Protein AF-A0A7W2TTG4-F1 (afdb_monomer_lite)

Organism: NCBI:txid2758564

Radius of gyration: 19.62 Å; chains: 1; bounding box: 45×32×61 Å

Foldseek 3Di:
DDDWDKDKDKDKDKADDDVFDIWIKMKMKIKTWDDDDQKIKIKMKMWMAIGGDLPPPVSGQQWDWDDDPPDTAIAGRTWIKIKMKIWGWAQCPVDLQFGIKIWMKMKIKTGGPDPQADIKIKIKTWMWTDGDQKTKIKIKIKIQAPPPADFVQADPVDSLRTRHNGRSNRSDIGIDIDMDIGGDD

Sequence (185 aa):
MEKNGVYSSYTHGQLDGTGVDDGEHWAASGHLVFNVDRFTLKAQLSRYEYRIDNATPWGNDELIPMGAYDFAWPIATKAWLPAITVSYLINTDTLPWLDSVLPYLEWSSSEKDSGSFNDSQLFIAGAAWASGGWYIYSDLAYSDGNTFIGNRGDDYSRLDGIGDLGANGNNRWRYRFNLNLGYYF

Secondary structure (DSSP, 8-state):
-PPPEEEEEEEEEEE--SSS--EEEEEEEEEEEEEETTEEEEEEEEEEEEE--S-STTSSSSEEEEE-SSSEEEEESEEEEEEEEEEE-EE-TT-TT-SEEEEEEEEEEEEES-TTSPPEEEEEEEEEEEETTEEEEEEEEEESS-TTT--TT--TTSTTSS-SSSS------EEEEEEEEEE--

pLDDT: mean 94.37, std 6.03, range [53.72, 98.75]

Structure (mmCIF, N/CA/C/O backbone):
data_AF-A0A7W2TTG4-F1
#
_entry.id   AF-A0A7W2TTG4-F1
#
loop_
_atom_site.group_PDB
_atom_site.id
_atom_site.type_symbol
_atom_site.label_atom_id
_atom_site.label_alt_id
_atom_site.label_comp_id
_atom_site.label_asym_id
_atom_site.label_entity_id
_atom_site.label_seq_id
_atom_site.pdbx_PDB_ins_code
_atom_site.Cartn_x
_atom_site.Cartn_y
_atom_site.Cartn_z
_atom_site.occupancy
_atom_site.B_iso_or_equiv
_atom_site.auth_seq_id
_atom_site.auth_comp_id
_atom_site.auth_asym_id
_atom_site.auth_atom_id
_atom_site.pdbx_PDB_model_num
ATOM 1 N N . MET A 1 1 ? -18.635 -7.946 11.758 1.00 53.72 1 MET A N 1
ATOM 2 C CA . MET A 1 1 ? -17.384 -8.704 11.959 1.00 53.72 1 MET A CA 1
ATOM 3 C C . MET A 1 1 ? -17.102 -9.474 10.684 1.00 53.72 1 MET A C 1
ATOM 5 O O . MET A 1 1 ? -17.982 -10.206 10.240 1.00 53.72 1 MET A O 1
ATOM 9 N N . GLU A 1 2 ? -15.951 -9.237 10.053 1.00 67.19 2 GLU A N 1
ATOM 10 C CA . GLU A 1 2 ? -15.495 -10.047 8.915 1.00 67.19 2 GLU A CA 1
ATOM 11 C C . GLU A 1 2 ? -15.384 -11.514 9.346 1.00 67.19 2 GLU A C 1
ATOM 13 O O . GLU A 1 2 ? -15.014 -11.805 10.483 1.00 67.19 2 GLU A O 1
ATOM 18 N N . LYS A 1 3 ? -15.750 -12.450 8.466 1.00 84.56 3 LYS A N 1
ATOM 19 C CA . LYS A 1 3 ? -15.632 -13.880 8.768 1.00 84.56 3 LYS A CA 1
ATOM 20 C C . LYS A 1 3 ? -14.192 -14.334 8.566 1.00 84.56 3 LYS A C 1
ATOM 22 O O . LYS A 1 3 ? -13.522 -13.881 7.638 1.00 84.56 3 LYS A O 1
ATOM 27 N N . ASN A 1 4 ? -13.763 -15.283 9.395 1.00 95.06 4 ASN A N 1
ATOM 28 C CA . ASN A 1 4 ? -12.512 -15.997 9.166 1.00 95.06 4 ASN A CA 1
ATOM 29 C C . ASN A 1 4 ? -12.563 -16.660 7.794 1.00 95.06 4 ASN A C 1
ATOM 31 O O . ASN A 1 4 ? -13.572 -17.278 7.445 1.00 95.06 4 ASN A O 1
ATOM 35 N N . GLY A 1 5 ? -11.490 -16.529 7.027 1.00 96.00 5 GLY A N 1
ATOM 36 C CA . GLY A 1 5 ? -11.482 -17.038 5.669 1.00 96.00 5 GLY A CA 1
ATOM 37 C C . GLY A 1 5 ? -10.128 -16.942 5.000 1.00 96.00 5 GLY A C 1
ATOM 38 O O . GLY A 1 5 ? -9.290 -16.111 5.351 1.00 96.00 5 GLY A O 1
ATOM 39 N N . VAL A 1 6 ? -9.959 -17.824 4.024 1.00 96.69 6 VAL A N 1
ATOM 40 C CA . VAL A 1 6 ? -8.908 -17.760 3.019 1.00 96.69 6 VAL A CA 1
ATOM 41 C C . VAL A 1 6 ? -9.595 -17.470 1.703 1.00 96.69 6 VAL A C 1
ATOM 43 O O . VAL A 1 6 ? -10.627 -18.061 1.383 1.00 96.69 6 VAL A O 1
ATOM 46 N N . TYR A 1 7 ? -9.013 -16.561 0.952 1.00 96.56 7 TYR A N 1
ATOM 47 C CA . TYR A 1 7 ? -9.584 -16.056 -0.273 1.00 96.56 7 TYR A CA 1
ATOM 48 C C . TYR A 1 7 ? -8.466 -15.901 -1.297 1.00 96.56 7 TYR A C 1
ATOM 50 O O . TYR A 1 7 ? -7.300 -15.702 -0.947 1.00 96.56 7 TYR A O 1
ATOM 58 N N . SER A 1 8 ? -8.826 -15.972 -2.570 1.00 97.88 8 SER A N 1
ATOM 59 C CA . SER A 1 8 ? -7.877 -15.834 -3.664 1.00 97.88 8 SER A CA 1
ATOM 60 C C . SER A 1 8 ? -8.482 -15.057 -4.816 1.00 97.88 8 SER A C 1
ATOM 62 O O . SER A 1 8 ? -9.687 -15.144 -5.060 1.00 97.88 8 SER A O 1
ATOM 64 N N . SER A 1 9 ? -7.641 -14.355 -5.561 1.00 97.94 9 SER A N 1
ATOM 65 C CA . SER A 1 9 ? -8.018 -13.697 -6.808 1.00 97.94 9 SER A CA 1
ATOM 66 C C . SER A 1 9 ? -6.960 -13.933 -7.878 1.00 97.94 9 SER A C 1
ATOM 68 O O . SER A 1 9 ? -5.789 -14.179 -7.582 1.00 97.94 9 SER A O 1
ATOM 70 N N . TYR A 1 10 ? -7.396 -13.878 -9.132 1.00 98.50 10 TYR A N 1
ATOM 71 C CA . TYR A 1 10 ? -6.540 -13.966 -10.304 1.00 98.50 10 TYR A CA 1
ATOM 72 C C . TYR A 1 10 ? -7.076 -13.023 -11.376 1.00 98.50 10 TYR A C 1
ATOM 74 O O . TYR A 1 10 ? -8.289 -12.909 -11.556 1.00 98.50 10 TYR A O 1
ATOM 82 N N . THR A 1 11 ? -6.173 -12.359 -12.081 1.00 98.12 11 THR A N 1
ATOM 83 C CA . THR A 1 11 ? -6.482 -11.544 -13.251 1.00 98.12 11 THR A CA 1
ATOM 84 C C . THR A 1 11 ? -5.425 -11.769 -14.319 1.00 98.12 11 THR A C 1
ATOM 86 O O . THR A 1 11 ? -4.260 -12.022 -14.006 1.00 98.12 11 THR A O 1
ATOM 89 N N . HIS A 1 12 ? -5.837 -11.670 -15.575 1.00 98.44 12 HIS A N 1
ATOM 90 C CA . HIS A 1 12 ? -4.977 -11.753 -16.743 1.00 98.44 12 HIS A CA 1
ATOM 91 C C . HIS A 1 12 ? -5.568 -10.888 -17.854 1.00 98.44 12 HIS A C 1
ATOM 93 O O . HIS A 1 12 ? -6.791 -10.817 -17.994 1.00 98.44 12 HIS A O 1
ATOM 99 N N . GLY A 1 13 ? -4.707 -10.239 -18.628 1.00 98.00 13 GLY A N 1
ATOM 100 C CA . GLY A 1 13 ? -5.116 -9.365 -19.717 1.00 98.00 13 GLY A CA 1
ATOM 101 C C . GLY A 1 13 ? -3.971 -9.044 -20.668 1.00 98.00 13 GLY A C 1
ATOM 102 O O . GLY A 1 13 ? -2.807 -9.331 -20.388 1.00 98.00 13 GLY A O 1
ATOM 103 N N . GLN A 1 14 ? -4.327 -8.446 -21.801 1.00 97.44 14 GLN A N 1
ATOM 104 C CA . GLN A 1 14 ? -3.386 -7.933 -22.796 1.00 97.44 14 GLN A CA 1
ATOM 105 C C . GLN A 1 14 ? -3.089 -6.452 -22.543 1.00 97.44 14 GLN A C 1
ATOM 107 O O . GLN A 1 14 ? -3.893 -5.743 -21.935 1.00 97.44 14 GLN A O 1
ATOM 112 N N . LEU A 1 15 ? -1.936 -5.995 -23.023 1.00 94.62 15 LEU A N 1
ATOM 113 C CA . LEU A 1 15 ? -1.497 -4.604 -22.999 1.00 94.62 15 LEU A CA 1
ATOM 114 C C . LEU A 1 15 ? -1.295 -4.145 -24.443 1.00 94.62 15 LEU A C 1
ATOM 116 O O . LEU A 1 15 ? -0.548 -4.784 -25.176 1.00 94.62 15 LEU A O 1
ATOM 120 N N . ASP A 1 16 ? -1.933 -3.044 -24.822 1.00 93.38 16 ASP A N 1
ATOM 121 C CA . ASP A 1 16 ? -1.776 -2.435 -26.147 1.00 93.38 16 ASP A CA 1
ATOM 122 C C . ASP A 1 16 ? -0.500 -1.576 -26.174 1.00 93.38 16 ASP A C 1
ATOM 124 O O . ASP A 1 16 ? -0.362 -0.614 -25.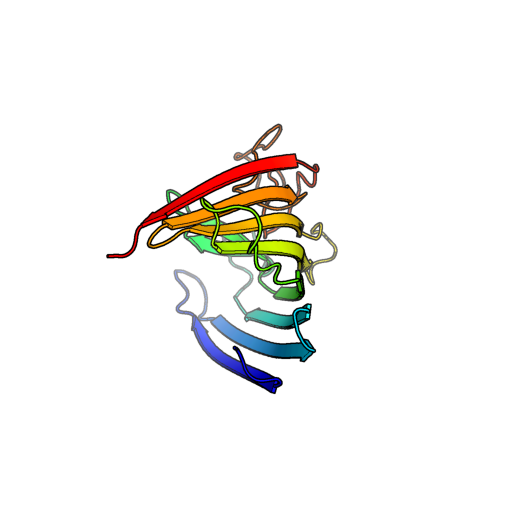404 1.00 93.38 16 ASP A O 1
ATOM 128 N N . GLY A 1 17 ? 0.467 -1.970 -27.003 1.00 88.75 17 GLY A N 1
ATOM 129 C CA . GLY A 1 17 ? 1.783 -1.344 -27.094 1.00 88.75 17 GLY A CA 1
ATOM 130 C C . GLY A 1 17 ? 1.774 -0.105 -27.993 1.00 88.75 17 GLY A C 1
ATOM 131 O O . GLY A 1 17 ? 1.420 -0.159 -29.166 1.00 88.75 17 GLY A O 1
ATOM 132 N N . THR A 1 18 ? 2.226 1.052 -27.492 1.00 88.25 18 THR A N 1
ATOM 133 C CA . THR A 1 18 ? 2.382 2.249 -28.342 1.00 88.25 18 THR A CA 1
ATOM 134 C C . THR A 1 18 ? 3.808 2.361 -28.872 1.00 88.25 18 THR A C 1
ATOM 136 O O . THR A 1 18 ? 4.714 2.769 -28.148 1.00 88.25 18 THR A O 1
ATOM 139 N N . GLY A 1 19 ? 4.002 2.045 -30.155 1.00 86.75 19 GLY A N 1
ATOM 140 C CA . GLY A 1 19 ? 5.322 2.096 -30.803 1.00 86.75 19 GLY A CA 1
ATOM 141 C C . GLY A 1 19 ? 6.242 0.918 -30.455 1.00 86.75 19 GLY A C 1
ATOM 142 O O . GLY A 1 19 ? 7.425 0.966 -30.783 1.00 86.75 19 GLY A O 1
ATOM 143 N N . VAL A 1 20 ? 5.685 -0.111 -29.816 1.00 89.50 20 VAL A N 1
ATOM 144 C CA . VAL A 1 20 ? 6.297 -1.394 -29.444 1.00 89.50 20 VAL A CA 1
ATOM 145 C C . VAL A 1 20 ? 5.256 -2.501 -29.627 1.00 89.50 20 VAL A C 1
ATOM 147 O O . VAL A 1 20 ? 4.083 -2.192 -29.838 1.00 89.50 20 VAL A O 1
ATOM 150 N N . ASP A 1 21 ? 5.671 -3.762 -29.537 1.00 92.25 21 ASP A N 1
ATOM 151 C CA . ASP A 1 21 ? 4.751 -4.900 -29.592 1.00 92.25 21 ASP A CA 1
ATOM 152 C C . ASP A 1 21 ? 3.808 -4.939 -28.374 1.00 92.25 21 ASP A C 1
ATOM 154 O O . ASP A 1 21 ? 4.143 -4.468 -27.280 1.00 92.25 21 ASP A O 1
ATOM 158 N N . ASP A 1 22 ? 2.627 -5.529 -28.573 1.00 95.19 22 ASP A N 1
ATOM 159 C CA . ASP A 1 22 ? 1.655 -5.769 -27.508 1.00 95.19 22 ASP A CA 1
ATOM 160 C C . ASP A 1 22 ? 2.242 -6.660 -26.410 1.00 95.19 22 ASP A C 1
ATOM 162 O O . ASP A 1 22 ? 2.988 -7.612 -26.656 1.00 95.19 22 ASP A O 1
ATOM 166 N N . GLY A 1 23 ? 1.854 -6.361 -25.176 1.00 95.81 23 GLY A N 1
ATOM 167 C CA . GLY A 1 23 ? 2.255 -7.107 -23.995 1.00 95.81 23 GLY A CA 1
ATOM 168 C C . GLY A 1 23 ? 1.116 -7.911 -23.384 1.00 95.81 23 GLY A C 1
ATOM 169 O O . GLY A 1 23 ? -0.031 -7.917 -23.836 1.00 95.81 23 GLY A O 1
ATOM 170 N N . GLU A 1 24 ? 1.424 -8.552 -22.268 1.00 97.69 24 GLU A N 1
ATOM 171 C CA . GLU A 1 24 ? 0.433 -9.203 -21.422 1.00 97.69 24 GLU A CA 1
ATOM 172 C C . GLU A 1 24 ? 0.739 -8.952 -19.954 1.00 97.69 24 GLU A C 1
ATOM 174 O O . GLU A 1 24 ? 1.871 -8.671 -19.558 1.00 97.69 24 GLU A O 1
ATOM 179 N N . HIS A 1 25 ? -0.281 -9.069 -19.120 1.00 98.00 25 HIS A N 1
ATOM 180 C CA . HIS A 1 25 ? -0.114 -8.995 -17.685 1.00 98.00 25 HIS A CA 1
ATOM 181 C C . HIS A 1 25 ? -0.945 -10.055 -16.985 1.00 98.00 25 HIS A C 1
ATOM 183 O O . HIS A 1 25 ? -1.965 -10.538 -17.487 1.00 98.00 25 HIS A O 1
ATOM 189 N N . TRP A 1 26 ? -0.514 -10.413 -15.787 1.00 98.69 26 TRP A N 1
ATOM 190 C CA . TRP A 1 26 ? -1.323 -11.189 -14.868 1.00 98.69 26 TRP A CA 1
ATOM 191 C C . TRP A 1 26 ? -1.001 -10.809 -13.429 1.00 98.69 26 TRP A C 1
ATOM 193 O O . TRP A 1 26 ? 0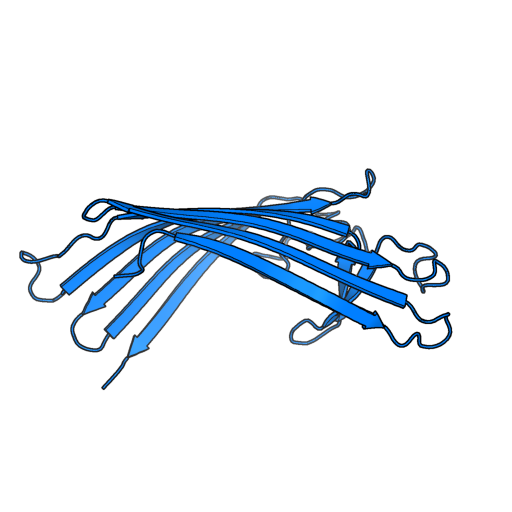.079 -10.305 -13.119 1.00 98.69 26 TRP A O 1
ATOM 203 N N . ALA A 1 27 ? -1.951 -11.058 -12.538 1.00 98.62 27 ALA A N 1
ATOM 204 C CA . ALA A 1 27 ? -1.709 -11.000 -11.109 1.00 98.62 27 ALA A CA 1
ATOM 205 C C . ALA A 1 27 ? -2.520 -12.069 -10.383 1.00 98.62 27 ALA A C 1
ATOM 207 O O . ALA A 1 27 ? -3.628 -12.416 -10.789 1.00 98.62 27 ALA A O 1
ATOM 208 N N . ALA A 1 28 ? -1.960 -12.581 -9.296 1.00 98.69 28 ALA A N 1
ATOM 209 C CA . ALA A 1 28 ? -2.614 -13.510 -8.393 1.00 98.69 28 ALA A CA 1
ATOM 210 C C . ALA A 1 28 ? -2.433 -13.038 -6.953 1.00 98.69 28 ALA A C 1
ATOM 212 O O . ALA A 1 28 ? -1.417 -12.433 -6.609 1.00 98.69 28 ALA A O 1
ATOM 213 N N . SER A 1 29 ? -3.405 -13.337 -6.100 1.00 98.56 29 SER A N 1
ATOM 214 C CA . SER A 1 29 ? -3.329 -13.015 -4.680 1.00 98.56 29 SER A CA 1
ATOM 215 C C . SER A 1 29 ? -3.967 -14.102 -3.836 1.00 98.56 29 SER A C 1
ATOM 217 O O . SER A 1 29 ? -4.990 -14.673 -4.218 1.00 98.56 29 SER A O 1
ATOM 219 N N . GLY A 1 30 ? -3.375 -14.356 -2.674 1.00 98.56 30 GLY A N 1
ATOM 220 C CA . GLY A 1 30 ? -3.994 -15.075 -1.571 1.00 98.56 30 GLY A CA 1
ATOM 221 C C . GLY A 1 30 ? -4.084 -14.160 -0.356 1.00 98.56 30 GLY A C 1
ATOM 222 O O . GLY A 1 30 ? -3.099 -13.511 -0.002 1.00 98.56 30 GLY A O 1
ATOM 223 N N . HIS A 1 31 ? -5.244 -14.118 0.295 1.00 96.75 31 HIS A N 1
ATOM 224 C CA . HIS A 1 31 ? -5.435 -13.376 1.537 1.00 96.75 31 HIS A CA 1
ATOM 225 C C . HIS A 1 31 ? -6.105 -14.224 2.616 1.00 96.75 31 HIS A C 1
ATOM 227 O O . HIS A 1 31 ? -7.001 -15.028 2.356 1.00 96.75 31 HIS A O 1
ATOM 233 N N . LEU A 1 32 ? -5.641 -14.029 3.845 1.00 97.69 32 LEU A N 1
ATOM 234 C CA . LEU A 1 32 ? -6.119 -14.659 5.064 1.00 97.69 32 LEU A CA 1
ATOM 235 C C . LEU A 1 32 ? -6.702 -13.576 5.965 1.00 97.69 32 LEU A C 1
ATOM 237 O O . LEU A 1 32 ? -6.049 -12.568 6.231 1.00 97.69 32 LEU A O 1
ATOM 241 N N . VAL A 1 33 ? -7.893 -13.833 6.496 1.00 98.12 33 VAL A N 1
ATOM 242 C CA . VAL A 1 33 ? -8.468 -13.066 7.601 1.00 98.12 33 VAL A CA 1
ATOM 243 C C . VAL A 1 33 ? -8.716 -14.023 8.756 1.00 98.12 33 VAL A C 1
ATOM 245 O O . VAL A 1 33 ? -9.443 -15.009 8.618 1.00 98.12 33 VAL A O 1
ATOM 248 N N . PHE A 1 34 ? -8.112 -13.728 9.900 1.00 97.69 34 PHE A N 1
ATOM 249 C CA . PHE A 1 34 ? -8.270 -14.481 11.131 1.00 97.69 34 PHE A CA 1
ATOM 250 C C . PHE A 1 34 ? -8.707 -13.548 12.256 1.00 97.69 34 PHE A C 1
ATOM 252 O O . PHE A 1 34 ? -7.987 -12.629 12.634 1.00 97.69 34 PHE A O 1
ATOM 259 N N . ASN A 1 35 ? -9.883 -13.810 12.808 1.00 97.25 35 ASN A N 1
ATOM 260 C CA . ASN A 1 35 ? -10.450 -13.104 13.943 1.00 97.25 35 ASN A CA 1
ATOM 261 C C . ASN A 1 35 ? -10.570 -14.073 15.121 1.00 97.25 35 ASN A C 1
ATOM 263 O O . ASN A 1 35 ? -11.080 -15.191 14.968 1.00 97.25 35 ASN A O 1
ATOM 267 N N . VAL A 1 36 ? -10.151 -13.612 16.296 1.00 96.38 36 VAL A N 1
ATOM 268 C CA . VAL A 1 36 ? -10.403 -14.257 17.588 1.00 96.38 36 VAL A CA 1
ATOM 269 C C . VAL A 1 36 ? -10.761 -13.177 18.604 1.00 96.38 36 VAL A C 1
ATOM 271 O O . VAL A 1 36 ? -9.967 -12.282 18.888 1.00 96.38 36 VAL A O 1
ATOM 274 N N . ASP A 1 37 ? -11.988 -13.230 19.118 1.00 95.38 37 ASP A N 1
ATOM 275 C CA . ASP A 1 37 ? -12.566 -12.197 19.982 1.00 95.38 37 ASP A CA 1
ATOM 276 C C . ASP A 1 37 ? -12.383 -10.780 19.410 1.00 95.38 37 ASP A C 1
ATOM 278 O O . ASP A 1 37 ? -12.985 -10.423 18.403 1.00 95.38 37 ASP A O 1
ATOM 282 N N . ARG A 1 38 ? -11.555 -9.954 20.052 1.00 96.19 38 ARG A N 1
ATOM 283 C CA . ARG A 1 38 ? -11.273 -8.567 19.655 1.00 96.19 38 ARG A CA 1
ATOM 284 C C . ARG A 1 38 ? -10.056 -8.444 18.742 1.00 96.19 38 ARG A C 1
ATOM 286 O O . ARG A 1 38 ? -9.830 -7.370 18.193 1.00 96.19 38 ARG A O 1
ATOM 293 N N . PHE A 1 39 ? -9.270 -9.506 18.600 1.00 97.81 39 PHE A N 1
ATOM 294 C CA . PHE A 1 39 ? -8.050 -9.524 17.808 1.00 97.81 39 PHE A CA 1
ATOM 295 C C . PHE A 1 39 ? -8.344 -9.910 16.359 1.00 97.81 39 PHE A C 1
ATOM 297 O O . PHE A 1 39 ? -9.062 -10.878 16.097 1.00 97.81 39 PHE A O 1
ATOM 304 N N . THR A 1 40 ? -7.740 -9.181 15.423 1.00 98.44 40 THR A N 1
ATOM 305 C CA . THR A 1 40 ? -7.777 -9.486 13.991 1.00 98.44 40 THR A CA 1
ATOM 306 C C . THR A 1 40 ? -6.360 -9.532 13.432 1.00 98.44 40 THR A C 1
ATOM 308 O O . THR A 1 40 ? -5.572 -8.610 13.633 1.00 98.44 40 THR A O 1
ATOM 311 N N . LEU A 1 41 ? -6.059 -10.591 12.688 1.00 98.25 41 LEU A N 1
ATOM 312 C CA . LEU A 1 41 ? -4.883 -10.729 11.839 1.00 98.25 41 LEU A CA 1
ATOM 313 C C . LEU A 1 41 ? -5.349 -10.820 10.386 1.00 98.25 41 LEU A C 1
ATOM 315 O O . LEU A 1 41 ? -6.173 -11.670 10.042 1.00 98.25 41 LEU A O 1
ATOM 319 N N . LYS A 1 42 ? -4.789 -9.974 9.527 1.00 98.44 42 LYS A N 1
ATOM 320 C CA . LYS A 1 42 ? -4.927 -10.064 8.074 1.00 98.44 42 LYS A CA 1
ATOM 321 C C . LYS A 1 42 ? -3.552 -10.276 7.471 1.00 98.44 42 LYS A C 1
ATOM 323 O O . LYS A 1 42 ? -2.603 -9.614 7.874 1.00 98.44 42 LYS A O 1
ATOM 328 N N . ALA A 1 43 ? -3.443 -11.187 6.520 1.00 98.44 43 ALA A N 1
ATOM 329 C CA . ALA A 1 43 ? -2.221 -11.393 5.759 1.00 98.44 43 ALA A CA 1
ATOM 330 C C . ALA A 1 43 ? -2.566 -11.527 4.281 1.00 98.44 43 ALA A C 1
ATOM 332 O O . ALA A 1 43 ? -3.595 -12.105 3.933 1.00 98.44 43 ALA A O 1
ATOM 333 N N . GLN A 1 44 ? -1.705 -11.009 3.419 1.00 98.56 44 GLN A N 1
ATOM 334 C CA . GLN A 1 44 ? -1.835 -11.101 1.977 1.00 98.56 44 GLN A CA 1
ATOM 335 C C . GLN A 1 44 ? -0.474 -11.411 1.371 1.00 98.56 44 GLN A C 1
ATOM 337 O O . GLN A 1 44 ? 0.546 -10.873 1.797 1.00 98.56 44 GLN A O 1
ATOM 342 N N . LEU A 1 45 ? -0.474 -12.252 0.347 1.00 98.69 45 LEU A N 1
ATOM 343 C CA . LEU A 1 45 ? 0.648 -12.393 -0.562 1.00 98.69 45 LEU A CA 1
ATOM 344 C C . LEU A 1 45 ? 0.110 -12.279 -1.980 1.00 98.69 45 LEU A C 1
ATOM 346 O O . LEU A 1 45 ? -0.726 -13.083 -2.399 1.00 98.69 45 LEU A O 1
ATOM 350 N N . SER A 1 46 ? 0.589 -11.274 -2.703 1.00 98.69 46 SER A N 1
ATOM 351 C CA . SER A 1 46 ? 0.247 -11.086 -4.109 1.00 98.69 46 SER A CA 1
ATOM 352 C C . SER A 1 46 ? 1.485 -11.180 -4.982 1.00 98.69 46 SER A C 1
ATOM 354 O O . SER A 1 46 ? 2.597 -10.897 -4.547 1.00 98.69 46 SER A O 1
ATOM 356 N N . ARG A 1 47 ? 1.268 -11.553 -6.234 1.00 98.69 47 ARG A N 1
ATOM 357 C CA . ARG A 1 47 ? 2.266 -11.580 -7.294 1.00 98.69 47 ARG A CA 1
ATOM 358 C C . ARG A 1 47 ? 1.658 -10.923 -8.515 1.00 98.69 47 ARG A C 1
ATOM 360 O O . ARG A 1 47 ? 0.520 -11.237 -8.859 1.00 98.69 47 ARG A O 1
ATOM 367 N N . TYR A 1 48 ? 2.404 -10.049 -9.170 1.00 98.56 48 TYR A N 1
ATOM 368 C CA . TYR A 1 48 ? 2.033 -9.534 -10.482 1.00 98.56 48 TYR A CA 1
ATOM 369 C C . TYR A 1 48 ? 3.213 -9.618 -11.440 1.00 98.56 48 TYR A C 1
ATOM 371 O O . TYR A 1 48 ? 4.361 -9.495 -11.015 1.00 98.56 48 TYR A O 1
ATOM 379 N N . GLU A 1 49 ? 2.916 -9.797 -12.721 1.00 98.50 49 GLU A N 1
ATOM 380 C CA . GLU A 1 49 ? 3.879 -9.680 -13.809 1.00 98.50 49 GLU A CA 1
ATOM 381 C C . GLU A 1 49 ? 3.254 -8.907 -14.966 1.00 98.50 49 GLU A C 1
ATOM 383 O O . GLU A 1 49 ? 2.162 -9.239 -15.429 1.00 98.50 49 GLU A O 1
ATOM 388 N N . TYR A 1 50 ? 3.994 -7.928 -15.464 1.00 97.56 50 TYR A N 1
ATOM 389 C CA . TYR A 1 50 ? 3.824 -7.323 -16.773 1.00 97.56 50 TYR A CA 1
ATOM 390 C C . TYR A 1 50 ? 4.928 -7.882 -17.675 1.00 97.56 50 TYR A C 1
ATOM 392 O O . TYR A 1 50 ? 6.109 -7.847 -17.327 1.00 97.56 50 TYR A O 1
ATOM 400 N N . ARG A 1 51 ? 4.544 -8.444 -18.817 1.00 96.81 51 ARG A N 1
ATOM 401 C CA . ARG A 1 51 ? 5.453 -8.871 -19.878 1.00 96.81 51 ARG A CA 1
ATOM 402 C C . ARG A 1 51 ? 5.285 -7.890 -21.017 1.00 96.81 51 ARG A C 1
ATOM 404 O O . ARG A 1 51 ? 4.236 -7.851 -21.655 1.00 96.81 51 ARG A O 1
ATOM 411 N N . ILE A 1 52 ? 6.305 -7.073 -21.202 1.00 95.31 52 ILE A N 1
ATOM 412 C CA . ILE A 1 52 ? 6.355 -6.016 -22.204 1.00 95.31 52 ILE A CA 1
ATOM 413 C C . ILE A 1 52 ? 7.638 -6.178 -23.012 1.00 95.31 52 ILE A C 1
ATOM 415 O O . ILE A 1 52 ? 8.593 -6.802 -22.545 1.00 95.31 52 ILE A O 1
ATOM 419 N N . ASP A 1 53 ? 7.650 -5.628 -24.220 1.00 92.75 53 ASP A N 1
ATOM 420 C CA . ASP A 1 53 ? 8.859 -5.571 -25.034 1.00 92.75 53 ASP A CA 1
ATOM 421 C C . ASP A 1 53 ? 9.930 -4.677 -24.376 1.00 92.75 53 ASP A C 1
ATOM 423 O O . ASP A 1 53 ? 9.610 -3.757 -23.620 1.00 92.75 53 ASP A O 1
ATOM 427 N N . ASN A 1 54 ? 11.211 -4.938 -24.651 1.00 92.38 54 ASN A N 1
ATOM 428 C CA . ASN A 1 54 ? 12.323 -4.176 -24.076 1.00 92.38 54 ASN A CA 1
ATOM 429 C C . ASN A 1 54 ? 12.641 -2.875 -24.835 1.00 92.38 54 ASN A C 1
ATOM 431 O O . ASN A 1 54 ? 13.427 -2.064 -24.340 1.00 92.38 54 ASN A O 1
ATOM 435 N N . ALA A 1 55 ? 12.008 -2.630 -25.985 1.00 90.75 55 ALA A N 1
ATOM 436 C CA . ALA A 1 55 ? 12.063 -1.388 -26.751 1.00 90.75 55 ALA A CA 1
ATOM 437 C C . ALA A 1 55 ? 11.286 -0.239 -26.075 1.00 90.75 55 ALA A C 1
ATOM 439 O O . ALA A 1 55 ? 10.707 0.627 -26.729 1.00 90.75 55 ALA A O 1
ATOM 440 N N . THR A 1 56 ? 11.288 -0.204 -24.743 1.00 87.25 56 THR A N 1
ATOM 441 C CA . THR A 1 56 ? 10.766 0.906 -23.949 1.00 87.25 56 THR A CA 1
ATOM 442 C C . THR A 1 56 ? 11.721 2.106 -24.017 1.00 87.25 56 THR A C 1
ATOM 444 O O . THR A 1 56 ? 12.905 1.948 -24.334 1.00 87.25 56 THR A O 1
ATOM 447 N N . PRO A 1 57 ? 11.278 3.319 -23.631 1.00 84.12 57 PRO A N 1
ATOM 448 C CA . PRO A 1 57 ? 12.170 4.474 -23.474 1.00 84.12 57 PRO A CA 1
ATOM 449 C C . PRO A 1 57 ? 13.355 4.246 -22.517 1.00 84.12 57 PRO A C 1
ATOM 451 O O . PRO A 1 57 ? 14.291 5.044 -22.502 1.00 84.12 57 PRO A O 1
ATOM 454 N N . TRP A 1 58 ? 13.314 3.179 -21.714 1.00 86.31 58 TRP A N 1
ATOM 455 C CA . TRP A 1 58 ? 14.341 2.804 -20.743 1.00 86.31 58 TRP A CA 1
ATOM 456 C C . TRP A 1 58 ? 15.258 1.677 -21.232 1.00 86.31 58 TRP A C 1
ATOM 458 O O . TRP A 1 58 ? 16.218 1.333 -20.542 1.00 86.31 58 TRP A O 1
ATOM 468 N N . GLY A 1 59 ? 14.988 1.114 -22.416 1.00 90.31 59 GLY A N 1
ATOM 469 C CA . GLY A 1 59 ? 15.789 0.051 -23.027 1.00 90.31 59 GLY A CA 1
ATOM 470 C C . GLY A 1 59 ? 15.759 -1.277 -22.263 1.00 90.31 59 GLY A C 1
ATOM 471 O O . GLY A 1 59 ? 16.697 -2.064 -22.377 1.00 90.31 59 GLY A O 1
ATOM 472 N N . ASN A 1 60 ? 14.732 -1.499 -21.441 1.00 91.62 60 ASN A N 1
ATOM 473 C CA . ASN A 1 60 ? 14.503 -2.732 -20.688 1.00 91.62 60 ASN A CA 1
ATOM 474 C C . ASN A 1 60 ? 13.000 -2.965 -20.453 1.00 91.62 60 ASN A C 1
ATOM 476 O O . ASN A 1 60 ? 12.189 -2.064 -20.668 1.00 91.62 60 ASN A O 1
ATOM 480 N N . ASP A 1 61 ? 12.647 -4.166 -19.994 1.00 94.31 61 ASP A N 1
ATOM 481 C CA . ASP A 1 61 ? 11.291 -4.597 -19.627 1.00 94.31 61 ASP A CA 1
ATOM 482 C C . ASP A 1 61 ? 11.068 -4.619 -18.101 1.00 94.31 61 ASP A C 1
ATOM 484 O O . ASP A 1 61 ? 10.113 -5.225 -17.617 1.00 94.31 61 ASP A O 1
ATOM 488 N N . GLU A 1 62 ? 11.951 -3.998 -17.314 1.00 95.56 62 GLU A N 1
ATOM 489 C CA . GLU A 1 62 ? 11.910 -4.046 -15.847 1.00 95.56 62 GLU A CA 1
ATOM 490 C C . GLU A 1 62 ? 11.013 -2.959 -15.245 1.00 95.56 62 GLU A C 1
ATOM 492 O O . GLU A 1 62 ? 10.571 -3.088 -14.102 1.00 95.56 62 GLU A O 1
ATOM 497 N N . LEU A 1 63 ? 10.705 -1.909 -16.013 1.00 94.62 63 LEU A N 1
ATOM 498 C CA . LEU A 1 63 ? 9.844 -0.798 -15.610 1.00 94.62 63 LEU A CA 1
ATOM 499 C C . LEU A 1 63 ? 8.662 -0.620 -16.570 1.00 94.62 63 LEU A C 1
ATOM 501 O O . LEU A 1 63 ? 8.813 -0.729 -17.784 1.00 94.62 63 LEU A O 1
ATOM 505 N N . ILE A 1 64 ? 7.492 -0.272 -16.030 1.00 92.94 64 ILE A N 1
ATOM 506 C CA . ILE A 1 64 ? 6.295 0.104 -16.799 1.00 92.94 64 ILE A CA 1
ATOM 507 C C . ILE A 1 64 ? 5.711 1.410 -16.244 1.00 92.94 64 ILE A C 1
ATOM 509 O O . ILE A 1 64 ? 5.616 1.551 -15.021 1.00 92.94 64 ILE A O 1
ATOM 513 N N . PRO A 1 65 ? 5.329 2.390 -17.089 1.00 90.44 65 PRO A N 1
ATOM 514 C CA . PRO A 1 65 ? 4.749 3.633 -16.597 1.00 90.44 65 PRO A CA 1
ATOM 515 C C . PRO A 1 65 ? 3.368 3.370 -15.993 1.00 90.44 65 PRO A C 1
ATOM 517 O O . PRO A 1 65 ? 2.504 2.768 -16.626 1.00 90.44 65 PRO A O 1
ATOM 520 N N . MET A 1 66 ? 3.145 3.874 -14.783 1.00 89.19 66 MET A N 1
ATOM 521 C CA . MET A 1 66 ? 1.842 3.873 -14.125 1.00 89.19 66 MET A CA 1
ATOM 522 C C . MET A 1 66 ? 1.412 5.303 -13.830 1.00 89.19 66 MET A C 1
ATOM 524 O O . MET A 1 66 ? 2.227 6.161 -13.485 1.00 89.19 66 MET A O 1
ATOM 528 N N . GLY A 1 67 ? 0.115 5.565 -13.972 1.00 82.19 67 GLY A N 1
ATOM 529 C CA . GLY A 1 67 ? -0.448 6.859 -13.609 1.00 82.19 67 GLY A CA 1
ATOM 530 C C . GLY A 1 67 ? -0.334 7.097 -12.104 1.00 82.19 67 GLY A C 1
ATOM 531 O O . GLY A 1 67 ? -0.784 6.275 -11.308 1.00 82.19 67 GLY A O 1
ATOM 532 N N . ALA A 1 68 ? 0.231 8.236 -11.716 1.00 73.25 68 ALA A N 1
ATOM 533 C CA . ALA A 1 68 ? 0.013 8.844 -10.410 1.00 73.25 68 ALA A CA 1
ATOM 534 C C . ALA A 1 68 ? -0.947 10.039 -10.564 1.00 73.25 68 ALA A C 1
ATOM 536 O O . ALA A 1 68 ? -1.424 10.329 -11.660 1.00 73.25 68 ALA A O 1
ATOM 537 N N . TYR A 1 69 ? -1.266 10.723 -9.461 1.00 68.94 69 TYR A N 1
ATOM 538 C CA . TYR A 1 69 ? -2.280 11.788 -9.455 1.00 68.94 69 TYR A CA 1
ATOM 539 C C . TYR A 1 69 ? -2.036 12.899 -10.495 1.00 68.94 69 TYR A C 1
ATOM 541 O O . TYR A 1 69 ? -2.989 13.322 -11.138 1.00 68.94 69 TYR A O 1
ATOM 549 N N . ASP A 1 70 ? -0.790 13.363 -10.651 1.00 75.50 70 ASP A N 1
ATOM 550 C CA . ASP A 1 70 ? -0.436 14.525 -11.495 1.00 75.50 70 ASP A CA 1
ATOM 551 C C . ASP A 1 70 ? 0.625 14.207 -12.572 1.00 75.50 70 ASP A C 1
ATOM 553 O O . ASP A 1 70 ? 0.902 15.010 -13.457 1.00 75.50 70 ASP A O 1
ATOM 557 N N . PHE A 1 71 ? 1.240 13.021 -12.520 1.00 78.12 71 PHE A N 1
ATOM 558 C CA . PHE A 1 71 ? 2.264 12.579 -13.471 1.00 78.12 71 PHE A CA 1
ATOM 559 C C . PHE A 1 71 ? 2.311 11.051 -13.546 1.00 78.12 71 PHE A C 1
ATOM 561 O O . PHE A 1 71 ? 1.822 10.370 -12.650 1.00 78.12 71 PHE A O 1
ATOM 568 N N . ALA A 1 72 ? 2.902 10.494 -14.602 1.00 85.94 72 ALA A N 1
ATOM 569 C CA . ALA A 1 72 ? 3.205 9.066 -14.656 1.00 85.94 72 ALA A CA 1
ATOM 570 C C . ALA A 1 72 ? 4.586 8.801 -14.045 1.00 85.94 72 ALA A C 1
ATOM 572 O O . ALA A 1 72 ? 5.532 9.540 -14.320 1.00 85.94 72 ALA A O 1
ATOM 573 N N . TRP A 1 73 ? 4.712 7.739 -13.252 1.00 89.31 73 TRP A N 1
ATOM 574 C CA . TRP A 1 73 ? 6.001 7.269 -12.748 1.00 89.31 73 TRP A CA 1
ATOM 575 C C . TRP A 1 73 ? 6.117 5.754 -12.926 1.00 89.31 73 TRP A C 1
ATOM 577 O O . TRP A 1 73 ? 5.110 5.054 -12.769 1.00 89.31 73 TRP A O 1
ATOM 587 N N . PRO A 1 74 ? 7.296 5.223 -13.293 1.00 91.69 74 PRO A N 1
ATOM 588 C CA . PRO A 1 74 ? 7.449 3.792 -13.475 1.00 91.69 74 PRO A CA 1
ATOM 589 C C . PRO A 1 74 ? 7.292 3.010 -12.170 1.00 91.69 74 PRO A C 1
ATOM 591 O O . PRO A 1 74 ? 7.747 3.428 -11.105 1.00 91.69 74 PRO A O 1
ATOM 594 N N . ILE A 1 75 ? 6.700 1.827 -12.287 1.00 94.75 75 ILE A N 1
ATOM 595 C CA . ILE A 1 75 ? 6.782 0.765 -11.283 1.00 94.75 75 ILE A CA 1
ATOM 596 C C . ILE A 1 75 ? 7.570 -0.408 -11.860 1.00 94.75 75 ILE A C 1
ATOM 598 O O . ILE A 1 75 ? 7.719 -0.506 -13.080 1.00 94.75 75 ILE A O 1
ATOM 602 N N . ALA A 1 76 ? 8.048 -1.307 -11.002 1.00 96.62 76 ALA A N 1
ATOM 603 C CA . ALA A 1 76 ? 8.636 -2.555 -11.463 1.00 96.62 76 ALA A CA 1
ATOM 604 C C . ALA A 1 76 ? 7.593 -3.370 -12.240 1.00 96.62 76 ALA A C 1
ATOM 606 O O . ALA A 1 76 ? 6.414 -3.371 -11.892 1.00 96.62 76 ALA A O 1
ATOM 607 N N . THR A 1 77 ? 8.003 -4.086 -13.282 1.00 97.31 77 THR A N 1
ATOM 608 C CA . THR A 1 77 ? 7.086 -4.953 -14.039 1.00 97.31 77 THR A CA 1
ATOM 609 C C . THR A 1 77 ? 6.754 -6.241 -13.304 1.00 97.31 77 THR A C 1
ATOM 611 O O . THR A 1 77 ? 5.745 -6.879 -13.597 1.00 97.31 77 THR A O 1
ATOM 614 N N . LYS A 1 78 ? 7.579 -6.641 -12.337 1.00 98.38 78 LYS A N 1
ATOM 615 C CA . LYS A 1 78 ? 7.472 -7.916 -11.633 1.00 98.38 78 LYS A CA 1
ATOM 616 C C . LYS A 1 78 ? 7.814 -7.708 -10.163 1.00 98.38 78 LYS A C 1
ATOM 618 O O . LYS A 1 78 ? 8.942 -7.336 -9.845 1.00 98.38 78 LYS A O 1
ATOM 623 N N . ALA A 1 79 ? 6.857 -7.983 -9.281 1.00 98.50 79 ALA A N 1
ATOM 624 C CA . ALA A 1 79 ? 7.126 -8.049 -7.849 1.00 98.50 79 ALA A CA 1
ATOM 625 C C . ALA A 1 79 ? 6.204 -9.021 -7.099 1.00 98.50 79 ALA A C 1
ATOM 627 O O . ALA A 1 79 ? 5.071 -9.302 -7.521 1.00 98.50 79 ALA A O 1
ATOM 628 N N . TRP A 1 80 ? 6.692 -9.475 -5.948 1.00 98.62 80 TRP A N 1
ATOM 629 C CA . TRP A 1 80 ? 5.890 -10.006 -4.853 1.00 98.62 80 TRP A CA 1
ATOM 630 C C . TRP A 1 80 ? 5.469 -8.875 -3.915 1.00 98.62 80 TRP A C 1
ATOM 632 O O . TRP A 1 80 ? 6.239 -7.965 -3.626 1.00 98.62 80 TRP A O 1
ATOM 642 N N . LEU A 1 81 ? 4.230 -8.938 -3.434 1.00 98.50 81 LEU A N 1
ATOM 643 C CA . LEU A 1 81 ? 3.638 -7.948 -2.538 1.00 98.50 81 LEU A CA 1
ATOM 644 C C . LEU A 1 81 ? 3.119 -8.630 -1.261 1.00 98.50 81 LEU A C 1
ATOM 646 O O . LEU A 1 81 ? 1.914 -8.907 -1.162 1.00 98.50 81 LEU A O 1
ATOM 650 N N . PRO A 1 82 ? 3.994 -8.978 -0.301 1.00 98.62 82 PRO A N 1
ATOM 651 C CA . PRO A 1 82 ? 3.552 -9.423 1.011 1.00 98.62 82 PRO A CA 1
ATOM 652 C C . PRO A 1 82 ? 2.976 -8.248 1.812 1.00 98.62 82 PRO A C 1
ATOM 654 O O . PRO A 1 82 ? 3.489 -7.128 1.770 1.00 98.62 82 PRO A O 1
ATOM 657 N N . ALA A 1 83 ? 1.915 -8.510 2.571 1.00 98.69 83 ALA A N 1
ATOM 658 C CA . ALA A 1 83 ? 1.349 -7.564 3.523 1.00 98.69 83 ALA A CA 1
ATOM 659 C C . ALA A 1 83 ? 0.767 -8.280 4.746 1.00 98.69 83 ALA A C 1
ATOM 661 O O . ALA A 1 83 ? 0.235 -9.388 4.647 1.00 98.69 83 ALA A O 1
ATOM 662 N N . ILE A 1 84 ? 0.844 -7.635 5.906 1.00 98.69 84 ILE A N 1
ATOM 663 C CA . ILE A 1 84 ? 0.276 -8.120 7.161 1.00 98.69 84 ILE A CA 1
ATOM 664 C C . ILE A 1 84 ? -0.275 -6.949 7.972 1.00 98.69 84 ILE A C 1
ATOM 666 O O . ILE A 1 84 ? 0.371 -5.912 8.096 1.00 98.69 84 ILE A O 1
ATOM 670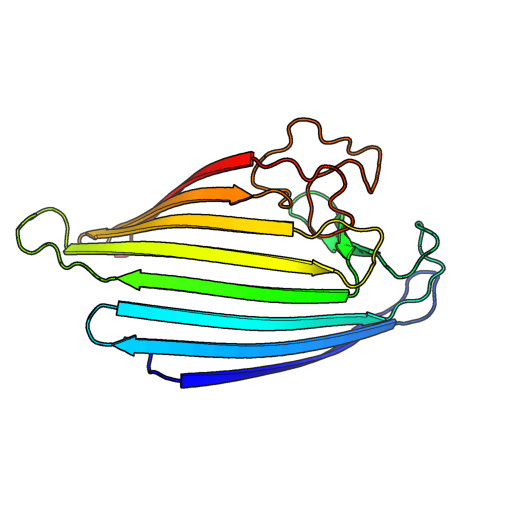 N N . THR A 1 85 ? -1.447 -7.144 8.562 1.00 98.69 85 THR A N 1
ATOM 671 C CA . THR A 1 85 ? -2.081 -6.204 9.487 1.00 98.69 85 THR A CA 1
ATOM 672 C C . THR A 1 85 ? -2.485 -6.951 10.745 1.00 98.69 85 THR A C 1
ATOM 674 O O . THR A 1 85 ? -3.116 -8.007 10.677 1.00 98.69 85 THR A O 1
ATOM 677 N N . VAL A 1 86 ? -2.178 -6.377 11.902 1.00 98.56 86 VAL A N 1
ATOM 678 C CA . VAL A 1 86 ? -2.700 -6.817 13.198 1.00 98.56 86 VAL A CA 1
ATOM 679 C C . VAL A 1 86 ? -3.478 -5.684 13.841 1.00 98.56 86 VAL A C 1
ATOM 681 O O . VAL A 1 86 ? -3.032 -4.540 13.828 1.00 98.56 86 VAL A O 1
ATOM 684 N N . SER A 1 87 ? -4.635 -5.991 14.418 1.00 98.56 87 SER A N 1
ATOM 685 C CA . SER A 1 87 ? -5.466 -5.003 15.102 1.00 98.56 87 SER A CA 1
ATOM 686 C C . SER A 1 87 ? -6.211 -5.599 16.292 1.00 98.56 87 SER A C 1
ATOM 688 O O . SER A 1 87 ? -6.393 -6.817 16.395 1.00 98.56 87 SER A O 1
ATOM 690 N N . TYR A 1 88 ? -6.616 -4.738 17.226 1.00 98.00 88 TYR A N 1
ATOM 691 C CA . TYR A 1 88 ? -7.322 -5.159 18.436 1.00 98.00 88 TYR A CA 1
ATOM 692 C C . TYR A 1 88 ? -8.419 -4.168 18.822 1.00 98.00 88 TYR A C 1
ATOM 694 O O . TYR A 1 88 ? -8.125 -3.030 19.164 1.00 98.00 88 TYR A O 1
ATOM 702 N N . LEU A 1 89 ? -9.685 -4.586 18.786 1.00 97.94 89 LEU A N 1
ATOM 703 C CA . LEU A 1 89 ? -10.823 -3.706 19.052 1.00 97.94 89 LEU A CA 1
ATOM 704 C C . LEU A 1 89 ? -11.031 -3.463 20.552 1.00 97.94 89 LEU A C 1
ATOM 706 O O . LEU A 1 89 ? -11.417 -4.365 21.304 1.00 97.94 89 LEU A O 1
ATOM 710 N N . ILE A 1 90 ? -10.890 -2.211 20.970 1.00 97.56 90 ILE A N 1
ATOM 711 C CA . ILE A 1 90 ? -11.137 -1.750 22.334 1.00 97.56 90 ILE A CA 1
ATOM 712 C C . ILE A 1 90 ? -12.456 -0.978 22.348 1.00 97.56 90 ILE A C 1
ATOM 714 O O . ILE A 1 90 ? -12.550 0.092 21.756 1.00 97.56 90 ILE A O 1
ATOM 718 N N . ASN A 1 91 ? -13.466 -1.495 23.049 1.00 96.50 91 ASN A N 1
ATOM 719 C CA . ASN A 1 91 ? -14.657 -0.698 23.359 1.00 96.50 91 ASN A CA 1
ATOM 720 C C . ASN A 1 91 ? -14.327 0.212 24.538 1.00 96.50 91 ASN A C 1
ATOM 722 O O . ASN A 1 91 ? -13.673 -0.226 25.489 1.00 96.50 91 ASN A O 1
ATOM 726 N N . THR A 1 92 ? -14.773 1.458 24.486 1.00 95.06 92 THR A N 1
ATOM 727 C CA . THR A 1 92 ? -14.405 2.476 25.472 1.00 95.06 92 THR A CA 1
ATOM 728 C C . THR A 1 92 ? -15.579 2.847 26.364 1.00 95.06 92 THR A C 1
ATOM 730 O O . THR A 1 92 ? -15.903 4.014 26.535 1.00 95.06 92 THR A O 1
ATOM 733 N N . ASP A 1 93 ? -16.169 1.842 27.013 1.00 91.25 93 ASP A N 1
ATOM 734 C CA . ASP A 1 93 ? -17.367 1.986 27.857 1.00 91.25 93 ASP A CA 1
ATOM 735 C C . ASP A 1 93 ? -17.189 2.988 29.023 1.00 91.25 93 ASP A C 1
ATOM 737 O O . ASP A 1 93 ? -18.161 3.498 29.577 1.00 91.25 93 ASP A O 1
ATOM 741 N N . THR A 1 94 ? -15.945 3.282 29.416 1.00 92.06 94 THR A N 1
ATOM 742 C CA . THR A 1 94 ? -15.600 4.249 30.472 1.00 92.06 94 THR A CA 1
ATOM 743 C C . THR A 1 94 ? -15.370 5.677 29.966 1.00 92.06 94 THR A C 1
ATOM 745 O O . THR A 1 94 ? -15.280 6.596 30.781 1.00 92.06 94 THR A O 1
ATOM 748 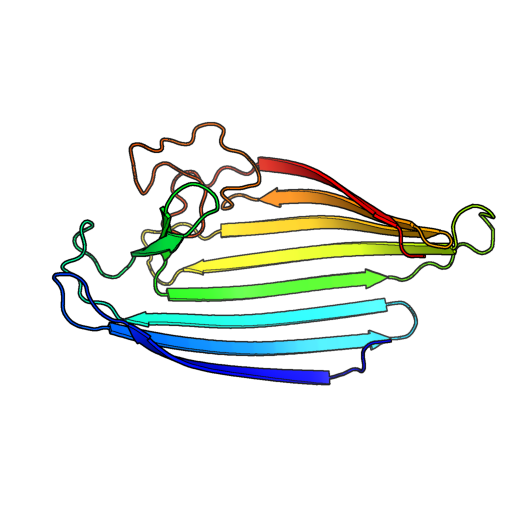N N . LEU A 1 95 ? -15.268 5.888 28.650 1.00 93.62 95 LEU A N 1
ATOM 749 C CA . LEU A 1 95 ? -15.044 7.193 28.028 1.00 93.62 95 LEU A CA 1
ATOM 750 C C . LEU A 1 95 ? -16.320 7.625 27.290 1.00 93.62 95 LEU A C 1
ATOM 752 O O . LEU A 1 95 ? -16.507 7.258 26.139 1.00 93.62 95 LEU A O 1
ATOM 756 N N . PRO A 1 96 ? -17.188 8.455 27.894 1.00 89.25 96 PRO A N 1
ATOM 757 C CA . PRO A 1 96 ? -18.524 8.733 27.352 1.00 89.25 96 PRO A CA 1
ATOM 758 C C . PRO A 1 96 ? -18.541 9.488 26.011 1.00 89.25 96 PRO A C 1
ATOM 760 O O . PRO A 1 96 ? -19.602 9.664 25.426 1.00 89.25 96 PRO A O 1
ATOM 763 N N . TRP A 1 97 ? -17.391 9.978 25.543 1.00 92.25 97 TRP A N 1
ATOM 764 C CA . TRP A 1 97 ? -17.234 10.672 24.263 1.00 92.25 97 TRP A CA 1
ATOM 765 C C . TRP A 1 97 ? -16.662 9.774 23.157 1.00 92.25 97 TRP A C 1
ATOM 767 O O . TRP A 1 97 ? -16.479 10.250 22.038 1.00 92.25 97 TRP A O 1
ATOM 777 N N . LEU A 1 98 ? -16.341 8.513 23.449 1.00 96.44 98 LEU A N 1
ATOM 778 C CA . LEU A 1 98 ? -15.669 7.596 22.536 1.00 96.44 98 LEU A CA 1
ATOM 779 C C . LEU A 1 98 ? -16.341 6.228 22.619 1.00 96.44 98 LEU A C 1
ATOM 781 O O . LEU A 1 98 ? -16.454 5.666 23.705 1.00 96.44 98 LEU A O 1
ATOM 785 N N . ASP A 1 99 ? -16.738 5.666 21.484 1.00 96.75 99 ASP A N 1
ATOM 786 C CA . ASP A 1 99 ? -17.398 4.358 21.460 1.00 96.75 99 ASP A CA 1
ATOM 787 C C . ASP A 1 99 ? -16.371 3.227 21.379 1.00 96.75 99 ASP A C 1
ATOM 789 O O . ASP A 1 99 ? -16.470 2.213 22.078 1.00 96.75 99 ASP A O 1
ATOM 793 N N . SER A 1 100 ? -15.363 3.390 20.518 1.00 97.56 100 SER A N 1
ATOM 794 C CA . SER A 1 100 ? -14.284 2.414 20.392 1.00 97.56 100 SER A CA 1
ATOM 795 C C . SER A 1 100 ? -13.006 2.987 19.787 1.00 97.56 100 SER A C 1
ATOM 797 O O . SER A 1 100 ? -13.003 4.021 19.113 1.00 97.56 100 SER A O 1
ATOM 799 N N . VAL A 1 101 ? -11.916 2.254 20.012 1.00 98.00 101 V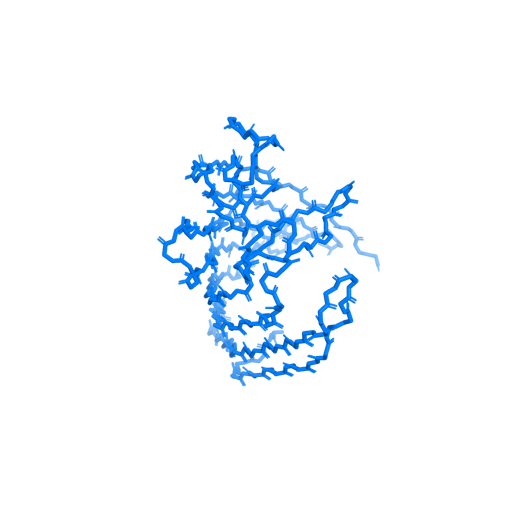AL A N 1
ATOM 800 C CA . VAL A 1 101 ? -10.626 2.436 19.351 1.00 98.00 101 VAL A CA 1
ATOM 801 C C . VAL A 1 101 ? -10.178 1.099 18.782 1.00 98.00 101 VAL A C 1
ATOM 803 O O . VAL A 1 101 ? -10.197 0.079 19.471 1.00 98.00 101 VAL A O 1
ATOM 806 N N . LEU A 1 102 ? -9.735 1.104 17.534 1.00 98.25 102 LEU A N 1
ATOM 807 C CA . LEU A 1 102 ? -9.109 -0.028 16.869 1.00 98.25 102 LEU A CA 1
ATOM 808 C C . LEU A 1 102 ? -7.663 0.354 16.527 1.00 98.25 102 LEU A C 1
ATOM 810 O O . LEU A 1 102 ? -7.417 0.826 15.417 1.00 98.25 102 LEU A O 1
ATOM 814 N N . PRO A 1 103 ? -6.706 0.215 17.462 1.00 98.56 103 PRO A N 1
ATOM 815 C CA . PRO A 1 103 ? -5.288 0.283 17.134 1.00 98.56 103 PRO A CA 1
ATOM 816 C C . PRO A 1 103 ? -4.898 -0.816 16.143 1.00 98.56 103 PRO A C 1
ATOM 818 O O . PRO A 1 103 ? -5.402 -1.943 16.219 1.00 98.56 103 PRO A O 1
ATOM 821 N N . TYR A 1 104 ? -3.961 -0.494 15.256 1.00 98.69 104 TYR A N 1
ATOM 822 C CA . TYR A 1 104 ? -3.397 -1.429 14.293 1.00 98.69 104 TYR A CA 1
ATOM 823 C C . TYR A 1 104 ? -1.923 -1.156 13.991 1.00 98.69 104 TYR A C 1
ATOM 825 O O . TYR A 1 104 ? -1.428 -0.030 14.084 1.00 98.69 104 TYR A O 1
ATOM 833 N N . LEU A 1 105 ? -1.238 -2.229 13.605 1.00 98.75 105 LEU A N 1
ATOM 834 C CA . LEU A 1 105 ? 0.072 -2.194 12.972 1.00 98.75 105 LEU A CA 1
ATOM 835 C C . LEU A 1 105 ? -0.036 -2.886 11.621 1.00 98.75 105 LEU A C 1
ATOM 837 O O . LEU A 1 105 ? -0.581 -3.988 11.536 1.00 98.75 105 LEU A O 1
ATOM 841 N N . GLU A 1 106 ? 0.514 -2.256 10.594 1.00 98.56 106 GLU A N 1
ATOM 842 C CA . GLU A 1 106 ? 0.546 -2.792 9.239 1.00 98.56 106 GLU A CA 1
ATOM 843 C C . GLU A 1 106 ? 1.971 -2.775 8.704 1.00 98.56 106 GLU A C 1
ATOM 845 O O . GLU A 1 106 ? 2.748 -1.856 8.976 1.00 98.56 106 GLU A O 1
ATOM 850 N N . TRP A 1 107 ? 2.302 -3.793 7.925 1.00 98.56 107 TRP A N 1
ATOM 851 C CA . TRP A 1 107 ? 3.510 -3.838 7.122 1.00 98.56 107 TRP A CA 1
ATOM 852 C C . TRP A 1 107 ? 3.172 -4.344 5.728 1.00 98.56 107 TRP A C 1
ATOM 854 O O . TRP A 1 107 ? 2.372 -5.265 5.568 1.00 98.56 107 TRP A O 1
ATOM 864 N N . SER A 1 108 ? 3.809 -3.758 4.724 1.00 98.31 108 SER A N 1
ATOM 865 C CA . SER A 1 108 ? 3.800 -4.257 3.355 1.00 98.31 108 SER A CA 1
ATOM 866 C C . SER A 1 108 ? 5.147 -4.018 2.692 1.00 98.31 108 SER A C 1
ATOM 868 O O . SER A 1 108 ? 5.878 -3.096 3.066 1.00 98.31 108 SER A O 1
ATOM 870 N N . SER A 1 109 ? 5.460 -4.850 1.704 1.00 97.94 109 SER A N 1
ATOM 871 C CA . SER A 1 109 ? 6.641 -4.697 0.862 1.00 97.94 109 SER A CA 1
ATOM 872 C C . SER A 1 109 ? 6.280 -4.865 -0.611 1.00 97.94 109 SER A C 1
ATOM 874 O O . SER A 1 109 ? 5.319 -5.555 -0.944 1.00 97.94 109 SER A O 1
ATOM 876 N N . SER A 1 110 ? 7.059 -4.241 -1.488 1.00 97.62 110 SER A N 1
ATOM 877 C CA . SER A 1 110 ? 7.162 -4.594 -2.898 1.00 97.62 110 SER A CA 1
ATOM 878 C C . SER A 1 110 ? 8.548 -5.165 -3.150 1.00 97.62 110 SER A C 1
ATOM 880 O O . SER A 1 110 ? 9.505 -4.404 -3.301 1.00 97.62 110 SER A O 1
ATOM 882 N N . GLU A 1 111 ? 8.616 -6.492 -3.204 1.00 98.19 111 GLU A N 1
ATOM 883 C CA . GLU A 1 111 ? 9.826 -7.282 -3.425 1.00 98.19 111 GLU A CA 1
ATOM 884 C C . GLU A 1 111 ? 10.002 -7.526 -4.923 1.00 98.19 111 GLU A C 1
ATOM 886 O O . GLU A 1 111 ? 9.222 -8.263 -5.532 1.00 98.19 111 GLU A O 1
ATOM 891 N N . LYS A 1 112 ? 10.959 -6.842 -5.546 1.00 97.62 112 LYS A N 1
ATOM 892 C CA . LYS A 1 112 ? 11.065 -6.770 -7.012 1.00 97.62 112 LYS A CA 1
ATOM 893 C C . LYS A 1 112 ? 11.960 -7.882 -7.534 1.00 97.62 112 LYS A C 1
ATOM 895 O O . LYS A 1 112 ? 12.969 -8.215 -6.926 1.00 97.62 112 LYS A O 1
ATOM 900 N N . ASP A 1 113 ? 11.627 -8.420 -8.705 1.00 97.25 113 ASP A N 1
ATOM 901 C CA . ASP A 1 113 ? 12.434 -9.495 -9.301 1.00 97.25 113 ASP A CA 1
ATOM 902 C C . ASP A 1 113 ? 13.790 -8.991 -9.832 1.00 97.25 113 ASP A C 1
ATOM 904 O O . ASP A 1 113 ? 14.755 -9.757 -9.891 1.00 97.25 113 ASP A O 1
ATOM 908 N N . SER A 1 114 ? 13.877 -7.720 -10.251 1.00 93.44 114 SER A N 1
ATOM 909 C CA . SER A 1 114 ? 15.131 -7.142 -10.752 1.00 93.44 114 SER A CA 1
ATOM 910 C C . SER A 1 114 ? 16.128 -6.979 -9.611 1.00 93.44 114 SER A C 1
ATOM 912 O O . SER A 1 114 ? 15.919 -6.188 -8.694 1.00 93.44 114 SER A O 1
ATOM 914 N N . GLY A 1 115 ? 17.270 -7.661 -9.713 1.00 90.00 115 GLY A N 1
ATOM 915 C CA . GLY A 1 115 ? 18.363 -7.538 -8.743 1.00 90.00 115 GLY A CA 1
ATOM 916 C C . GLY A 1 115 ? 19.067 -6.174 -8.748 1.00 90.00 115 GLY A C 1
ATOM 917 O O . GLY A 1 115 ? 19.975 -5.963 -7.947 1.00 90.00 115 GLY A O 1
ATOM 918 N N . SER A 1 116 ? 18.691 -5.266 -9.655 1.00 91.88 116 SER A N 1
ATOM 919 C CA . SER A 1 116 ? 19.198 -3.891 -9.691 1.00 91.88 116 SER A CA 1
ATOM 920 C C . SER A 1 116 ? 18.326 -2.901 -8.911 1.00 91.88 116 SER A C 1
ATOM 922 O O . SER A 1 116 ? 18.755 -1.771 -8.671 1.00 91.88 116 SER A O 1
ATOM 924 N N . PHE A 1 117 ? 17.122 -3.312 -8.498 1.00 96.19 117 PHE A N 1
ATOM 925 C CA . PHE A 1 117 ? 16.184 -2.468 -7.762 1.00 96.19 117 PHE A CA 1
ATOM 926 C C . PHE A 1 117 ? 16.285 -2.728 -6.262 1.00 96.19 117 PHE A C 1
ATOM 928 O O . PHE A 1 117 ? 16.535 -3.848 -5.822 1.00 96.19 117 PHE A O 1
ATOM 935 N N . ASN A 1 118 ? 16.057 -1.687 -5.464 1.00 97.12 118 ASN A N 1
ATOM 936 C CA . ASN A 1 118 ? 15.814 -1.878 -4.039 1.00 97.12 118 ASN A CA 1
ATOM 937 C C . ASN A 1 118 ? 14.344 -2.222 -3.828 1.00 97.12 118 ASN A C 1
ATOM 939 O O . ASN A 1 118 ? 13.479 -1.633 -4.475 1.00 97.12 118 ASN A O 1
ATOM 943 N N . ASP A 1 119 ? 14.035 -3.089 -2.874 1.00 97.25 119 ASP A N 1
ATOM 944 C CA . ASP A 1 119 ? 12.651 -3.309 -2.453 1.00 97.25 119 ASP A CA 1
ATOM 945 C C . ASP A 1 119 ? 12.064 -2.059 -1.790 1.00 97.25 119 ASP A C 1
ATOM 947 O O . ASP A 1 119 ? 12.794 -1.159 -1.370 1.00 97.25 119 ASP A O 1
ATOM 951 N N . SER A 1 120 ? 10.736 -1.994 -1.722 1.00 97.44 120 SER A N 1
ATOM 952 C CA . SER A 1 120 ? 10.016 -0.857 -1.139 1.00 97.44 120 SER A CA 1
ATOM 953 C C . SER A 1 120 ? 9.144 -1.302 0.013 1.00 97.44 120 SER A C 1
ATOM 955 O O . SER A 1 120 ? 8.209 -2.066 -0.196 1.00 97.44 120 SER A O 1
ATOM 957 N N . GLN A 1 121 ? 9.389 -0.785 1.209 1.00 97.94 121 GLN A N 1
ATOM 958 C CA . GLN A 1 121 ? 8.685 -1.178 2.422 1.00 97.94 121 GLN A CA 1
ATOM 959 C C . GLN A 1 121 ? 7.831 -0.042 2.971 1.00 97.94 121 GLN A C 1
ATOM 961 O O . GLN A 1 121 ? 8.180 1.137 2.880 1.00 97.94 121 GLN A O 1
ATOM 966 N N . LEU A 1 122 ? 6.714 -0.400 3.596 1.00 98.19 122 LEU A N 1
ATOM 967 C CA . LEU A 1 122 ? 5.825 0.520 4.291 1.00 98.19 122 LEU A CA 1
ATOM 968 C C . LEU A 1 122 ? 5.352 -0.114 5.595 1.00 98.19 122 LEU A C 1
ATOM 970 O O . LEU A 1 122 ? 4.703 -1.156 5.590 1.00 98.19 122 LEU A O 1
ATOM 974 N N . PHE A 1 123 ? 5.638 0.566 6.698 1.00 98.38 123 PHE A N 1
ATOM 975 C CA . PHE A 1 123 ? 5.071 0.311 8.012 1.00 98.38 123 PHE A CA 1
ATOM 976 C C . PHE A 1 123 ? 4.042 1.388 8.342 1.00 98.38 123 PHE A C 1
ATOM 978 O O . PHE A 1 123 ? 4.286 2.573 8.108 1.00 98.38 123 PHE A O 1
ATOM 985 N N . ILE A 1 124 ? 2.918 0.994 8.932 1.00 98.38 124 ILE A N 1
ATOM 986 C CA . ILE A 1 124 ? 1.927 1.914 9.488 1.00 98.38 124 ILE A CA 1
ATOM 987 C C . ILE A 1 124 ? 1.683 1.529 10.940 1.00 98.38 124 ILE A C 1
ATOM 989 O O . ILE A 1 124 ? 1.390 0.376 11.249 1.00 98.38 124 ILE A O 1
ATOM 993 N N . ALA A 1 125 ? 1.789 2.508 11.831 1.00 98.69 125 ALA A N 1
ATOM 994 C CA . ALA A 1 125 ? 1.273 2.408 13.185 1.00 98.69 125 ALA A CA 1
ATOM 995 C C . ALA A 1 125 ? 0.146 3.422 13.341 1.00 98.69 125 ALA A C 1
ATOM 997 O O . ALA A 1 125 ? 0.370 4.624 13.177 1.00 98.69 125 ALA A O 1
ATOM 998 N N . GLY A 1 126 ? -1.057 2.945 13.640 1.00 98.44 126 GLY A N 1
ATOM 999 C CA . GLY A 1 126 ? -2.227 3.806 13.650 1.00 98.44 126 GLY A CA 1
ATOM 1000 C C . GLY A 1 126 ? -3.359 3.306 14.524 1.00 98.44 126 GLY A C 1
ATOM 1001 O O . GLY A 1 126 ? -3.250 2.306 15.239 1.00 98.44 126 GLY A O 1
ATOM 1002 N N . ALA A 1 127 ? -4.447 4.064 14.499 1.00 98.44 127 ALA A N 1
ATOM 1003 C CA . ALA A 1 127 ? -5.682 3.715 15.175 1.00 98.44 127 ALA A CA 1
ATOM 1004 C C . ALA A 1 127 ? -6.883 4.339 14.467 1.00 98.44 127 ALA A C 1
ATOM 1006 O O . ALA A 1 127 ? -6.837 5.502 14.051 1.00 98.44 127 ALA A O 1
ATOM 1007 N N . ALA A 1 128 ? -7.968 3.569 14.399 1.00 98.00 128 ALA A N 1
ATOM 1008 C CA . ALA A 1 128 ? -9.287 4.069 14.046 1.00 98.00 128 ALA A CA 1
ATOM 1009 C C . ALA A 1 128 ? -10.076 4.376 15.325 1.00 98.00 128 ALA A C 1
ATOM 1011 O O . ALA A 1 128 ? -10.112 3.562 16.248 1.00 98.00 128 ALA A O 1
ATOM 1012 N N . TRP A 1 129 ? -10.718 5.534 15.370 1.00 98.06 129 TRP A N 1
ATOM 1013 C CA . TRP A 1 129 ? -11.467 6.048 16.512 1.00 98.06 129 TRP A CA 1
ATOM 1014 C C . TRP A 1 129 ? -12.916 6.252 16.083 1.00 98.06 129 TRP A C 1
ATOM 1016 O O . TRP A 1 129 ? -13.163 6.939 15.090 1.00 98.06 129 TRP A O 1
ATOM 1026 N N . ALA A 1 130 ? -13.865 5.679 16.821 1.00 97.38 130 ALA A N 1
ATOM 1027 C CA . ALA A 1 130 ? -15.290 5.802 16.520 1.00 97.38 130 ALA A CA 1
ATOM 1028 C C . ALA A 1 130 ? -16.043 6.486 17.667 1.00 97.38 130 ALA A C 1
ATOM 1030 O O . ALA A 1 130 ? -15.837 6.146 18.834 1.00 97.38 130 ALA A O 1
ATOM 1031 N N . SER A 1 131 ? -16.908 7.446 17.333 1.00 96.31 131 SER A N 1
ATOM 1032 C CA . SER A 1 131 ? -17.765 8.165 18.285 1.00 96.31 131 SER A CA 1
ATOM 1033 C C . SER A 1 131 ? -19.040 8.675 17.605 1.00 96.31 131 SER A C 1
ATOM 1035 O O . SER A 1 131 ? -19.015 9.629 16.820 1.00 96.31 131 SER A O 1
ATOM 1037 N N . GLY A 1 132 ? -20.171 8.030 17.879 1.00 93.44 132 GLY A N 1
ATOM 1038 C CA . GLY A 1 132 ? -21.443 8.269 17.210 1.00 93.44 132 GLY A CA 1
ATOM 1039 C C . GLY A 1 132 ? -21.315 8.098 15.693 1.00 93.44 132 GLY A C 1
ATOM 1040 O O . GLY A 1 132 ? -21.067 7.005 15.193 1.00 93.44 132 GLY A O 1
ATOM 1041 N N . GLY A 1 133 ? -21.485 9.196 14.953 1.00 93.88 133 GLY A N 1
ATOM 1042 C CA . GLY A 1 133 ? -21.293 9.234 13.498 1.00 93.88 133 GLY A CA 1
ATOM 1043 C C . GLY A 1 133 ? -19.848 9.486 13.048 1.00 93.88 133 GLY A C 1
ATOM 1044 O O . GLY A 1 133 ? -19.565 9.412 11.854 1.00 93.88 133 GLY A O 1
ATOM 1045 N N . TRP A 1 134 ? -18.928 9.814 13.960 1.00 96.94 134 TRP A N 1
ATOM 1046 C CA . TRP A 1 134 ? -17.536 10.129 13.628 1.00 96.94 134 TRP A CA 1
ATOM 1047 C C . TRP A 1 134 ? -16.669 8.878 13.529 1.00 96.94 134 TRP A C 1
ATOM 1049 O O . TRP A 1 134 ? -16.676 8.038 14.426 1.00 96.94 134 TRP A O 1
ATOM 1059 N N . TYR A 1 135 ? -15.862 8.824 12.470 1.00 96.94 135 TYR A N 1
ATOM 1060 C CA . TYR A 1 135 ? -14.821 7.829 12.231 1.00 96.94 135 TYR A CA 1
ATOM 1061 C C . TYR A 1 135 ? -13.536 8.569 11.874 1.00 96.94 135 TYR A C 1
ATOM 1063 O O . TYR A 1 135 ? -13.444 9.220 10.832 1.00 96.94 135 TYR A O 1
ATOM 1071 N N . ILE A 1 136 ? -12.559 8.511 12.768 1.00 98.00 136 ILE A N 1
ATOM 1072 C CA . ILE A 1 136 ? -11.295 9.235 12.652 1.00 98.00 136 ILE A CA 1
ATOM 1073 C C . ILE A 1 136 ? -10.175 8.210 12.520 1.00 98.00 136 ILE A C 1
ATOM 1075 O O . ILE A 1 136 ? -10.178 7.218 13.239 1.00 98.00 136 ILE A O 1
ATOM 1079 N N . TYR A 1 137 ? -9.206 8.451 11.643 1.00 97.88 137 TYR A N 1
ATOM 1080 C CA . TYR A 1 137 ? -8.004 7.623 11.522 1.00 97.88 137 TYR A CA 1
ATOM 1081 C C . TYR A 1 137 ? -6.777 8.478 11.786 1.00 97.88 137 TYR A C 1
ATOM 1083 O O . TYR A 1 137 ? -6.661 9.572 11.232 1.00 97.88 137 TYR A O 1
ATOM 1091 N N . SER A 1 138 ? -5.872 7.988 12.627 1.00 98.31 138 SER A N 1
ATOM 1092 C CA . SER A 1 138 ? -4.574 8.612 12.885 1.00 98.31 138 SER A CA 1
ATOM 1093 C C . SER A 1 138 ? -3.465 7.625 12.552 1.00 98.31 138 SER A C 1
ATOM 1095 O O . SER A 1 138 ? -3.360 6.602 13.229 1.00 98.31 138 SER A O 1
ATOM 1097 N N . ASP A 1 139 ? -2.630 7.955 11.569 1.00 98.00 139 ASP A N 1
ATOM 1098 C CA . ASP A 1 139 ? -1.616 7.053 11.024 1.00 98.00 139 ASP A CA 1
ATOM 1099 C C . ASP A 1 139 ? -0.235 7.687 11.035 1.00 98.00 139 ASP A C 1
ATOM 1101 O O . ASP A 1 139 ? -0.031 8.775 10.494 1.00 98.00 139 ASP A O 1
ATOM 1105 N N . LEU A 1 140 ? 0.741 6.967 11.577 1.00 98.12 140 LEU A N 1
ATOM 1106 C CA . LEU A 1 140 ? 2.152 7.219 11.332 1.00 98.12 140 LEU A CA 1
ATOM 1107 C C . LEU A 1 140 ? 2.658 6.195 10.316 1.00 98.12 140 LEU A C 1
ATOM 1109 O O . LEU A 1 140 ? 2.872 5.030 10.647 1.00 98.12 140 LEU A O 1
ATOM 1113 N N . ALA A 1 141 ? 2.862 6.646 9.085 1.00 97.94 141 ALA A N 1
ATOM 1114 C CA . ALA A 1 141 ? 3.464 5.858 8.023 1.00 97.94 141 ALA A CA 1
ATOM 1115 C C . ALA A 1 141 ? 4.986 6.045 8.026 1.00 97.94 141 ALA A C 1
ATOM 1117 O O . ALA A 1 141 ? 5.463 7.176 8.118 1.00 97.94 141 ALA A O 1
ATOM 1118 N N . TYR A 1 142 ? 5.740 4.956 7.892 1.00 97.75 142 TYR A N 1
ATOM 1119 C CA . TYR A 1 142 ? 7.199 4.917 7.816 1.00 97.75 142 TYR A CA 1
ATOM 1120 C C . TYR A 1 142 ? 7.616 4.032 6.640 1.00 97.75 142 TYR A C 1
ATOM 1122 O O . TYR A 1 142 ? 7.224 2.872 6.578 1.00 97.75 142 TYR A O 1
ATOM 1130 N N . SER A 1 143 ? 8.357 4.575 5.678 1.00 97.75 143 SER A N 1
ATOM 1131 C CA . SER A 1 143 ? 8.635 3.895 4.408 1.00 97.75 143 SER A CA 1
ATOM 1132 C C . SER A 1 143 ? 9.976 4.299 3.817 1.00 97.75 143 SER A C 1
ATOM 1134 O O . SER A 1 143 ? 10.393 5.449 3.969 1.00 97.75 143 SER A O 1
ATOM 1136 N N . ASP A 1 144 ? 10.620 3.370 3.117 1.00 96.06 144 ASP A N 1
ATOM 1137 C CA . ASP A 1 144 ? 11.821 3.586 2.309 1.00 96.06 144 ASP A CA 1
ATOM 1138 C C . ASP A 1 144 ? 11.561 3.540 0.795 1.00 96.06 144 ASP A C 1
ATOM 1140 O O . ASP A 1 144 ? 12.512 3.629 0.036 1.00 96.06 144 ASP A O 1
ATOM 1144 N N . GLY A 1 145 ? 10.312 3.429 0.334 1.00 92.38 145 GLY A N 1
ATOM 1145 C CA . GLY A 1 145 ? 10.004 3.261 -1.091 1.00 92.38 145 GLY A CA 1
ATOM 1146 C C . GLY A 1 145 ? 8.563 3.612 -1.436 1.00 92.38 145 GLY A C 1
ATOM 1147 O O . GLY A 1 145 ? 7.796 2.788 -1.927 1.00 92.38 145 GLY A O 1
ATOM 1148 N N . ASN A 1 146 ? 8.156 4.842 -1.124 1.00 89.62 146 ASN A N 1
ATOM 1149 C CA . ASN A 1 146 ? 6.797 5.307 -1.367 1.00 89.62 146 ASN A CA 1
ATOM 1150 C C . ASN A 1 146 ? 6.781 6.796 -1.726 1.00 89.62 146 ASN A C 1
ATOM 1152 O O . ASN A 1 146 ? 7.145 7.652 -0.912 1.00 89.62 146 ASN A O 1
ATOM 1156 N N . THR A 1 147 ? 6.264 7.096 -2.919 1.00 86.81 147 THR A N 1
ATOM 1157 C CA . THR A 1 147 ? 6.192 8.442 -3.508 1.00 86.81 147 THR A CA 1
ATOM 1158 C C . THR A 1 147 ? 5.343 9.430 -2.702 1.00 86.81 147 THR A C 1
ATOM 1160 O O . THR A 1 147 ? 5.433 10.638 -2.917 1.00 86.81 147 THR A O 1
ATOM 1163 N N . PHE A 1 148 ? 4.543 8.959 -1.741 1.00 84.38 148 PHE A N 1
ATOM 1164 C CA . PHE A 1 148 ? 3.634 9.787 -0.949 1.00 84.38 148 PHE A CA 1
ATOM 1165 C C . PHE A 1 148 ? 4.076 10.006 0.500 1.00 84.38 148 PHE A C 1
ATOM 1167 O O . PHE A 1 148 ? 3.417 10.764 1.207 1.00 84.38 148 PHE A O 1
ATOM 1174 N N . ILE A 1 149 ? 5.155 9.389 0.986 1.00 91.19 149 ILE A N 1
ATOM 1175 C CA . ILE A 1 149 ? 5.573 9.552 2.394 1.00 91.19 149 ILE A CA 1
ATOM 1176 C C . ILE A 1 149 ? 6.532 10.734 2.571 1.00 91.19 149 ILE A C 1
ATOM 1178 O O . ILE A 1 149 ? 6.471 11.455 3.564 1.00 91.19 149 ILE A O 1
ATOM 1182 N N . GLY A 1 150 ? 7.370 11.012 1.580 1.00 88.25 150 GLY A N 1
ATOM 1183 C CA . GLY A 1 150 ? 8.215 12.201 1.543 1.00 88.25 150 GLY A CA 1
ATOM 1184 C C . GLY A 1 150 ? 9.143 12.157 0.341 1.00 88.25 150 GLY A C 1
ATOM 1185 O O . GLY A 1 150 ? 9.306 11.091 -0.236 1.00 88.25 150 GLY A O 1
ATOM 1186 N N . ASN A 1 151 ? 9.780 13.283 0.004 1.00 90.38 151 ASN A N 1
ATOM 1187 C CA . ASN A 1 151 ? 10.596 13.444 -1.211 1.00 90.38 151 ASN A CA 1
ATOM 1188 C C . ASN A 1 151 ? 12.046 13.928 -0.956 1.00 90.38 151 ASN A C 1
ATOM 1190 O O . ASN A 1 151 ? 12.727 14.435 -1.848 1.00 90.38 151 ASN A O 1
ATOM 1194 N N . ARG A 1 152 ? 12.535 13.851 0.290 1.00 91.56 152 ARG A N 1
ATOM 1195 C CA . ARG A 1 152 ? 13.816 14.461 0.676 1.00 91.56 152 ARG A CA 1
ATOM 1196 C C . ARG A 1 152 ? 15.020 13.760 0.040 1.00 91.56 152 ARG A C 1
ATOM 1198 O O . ARG A 1 152 ? 15.484 12.739 0.541 1.00 91.56 152 ARG A O 1
ATOM 1205 N N . GLY A 1 153 ? 15.620 14.432 -0.936 1.00 91.50 153 GLY A N 1
ATOM 1206 C CA . GLY A 1 153 ? 16.780 13.945 -1.682 1.00 91.50 153 GLY A CA 1
ATOM 1207 C C . GLY A 1 153 ? 16.397 13.195 -2.954 1.00 91.50 153 GLY A C 1
ATOM 1208 O O . GLY A 1 153 ? 17.282 12.632 -3.584 1.00 91.50 153 GLY A O 1
ATOM 1209 N N . ASP A 1 154 ? 15.107 13.146 -3.294 1.00 93.81 154 ASP A N 1
ATOM 1210 C CA . ASP A 1 154 ? 14.655 12.600 -4.569 1.00 93.81 154 ASP A CA 1
ATOM 1211 C C . ASP A 1 154 ? 15.173 13.470 -5.713 1.00 93.81 154 ASP A C 1
ATOM 1213 O O . ASP A 1 154 ? 15.077 14.700 -5.666 1.00 93.81 154 ASP A O 1
ATOM 1217 N N . ASP A 1 155 ? 15.694 12.817 -6.742 1.00 93.38 155 ASP A N 1
ATOM 1218 C CA . ASP A 1 155 ? 16.101 13.431 -7.996 1.00 93.38 155 ASP A CA 1
ATOM 1219 C C . ASP A 1 155 ? 15.192 12.938 -9.124 1.00 93.38 155 ASP A C 1
ATOM 1221 O O . ASP A 1 155 ? 15.413 11.884 -9.713 1.00 93.38 155 ASP A O 1
ATOM 1225 N N . TYR A 1 156 ? 14.164 13.726 -9.441 1.00 90.50 156 TYR A N 1
ATOM 1226 C CA . TYR A 1 156 ? 13.187 13.404 -10.485 1.00 90.50 156 TYR A CA 1
ATOM 1227 C C . TYR A 1 156 ? 13.759 13.495 -11.911 1.00 90.50 156 TYR A C 1
ATOM 1229 O O . TYR A 1 156 ? 13.054 13.177 -12.865 1.00 90.50 156 TYR A O 1
ATOM 1237 N N . SER A 1 157 ? 15.020 13.916 -12.084 1.00 90.50 157 SER A N 1
ATOM 1238 C CA . SER A 1 157 ? 15.703 13.842 -13.384 1.00 90.50 157 SER A CA 1
ATOM 1239 C C . SER A 1 157 ? 16.236 12.440 -13.697 1.00 90.50 157 SER A C 1
ATOM 1241 O O . SER A 1 157 ? 16.656 12.175 -14.825 1.00 90.50 157 SER A O 1
ATOM 1243 N N . ARG A 1 158 ? 16.203 11.535 -12.710 1.00 90.06 158 ARG A N 1
ATOM 1244 C CA . ARG A 1 158 ? 16.718 10.171 -12.788 1.00 90.06 158 ARG A CA 1
ATOM 1245 C C . ARG A 1 158 ? 15.659 9.159 -12.364 1.00 90.06 158 ARG A C 1
ATOM 1247 O O . ARG A 1 158 ? 14.982 9.334 -11.357 1.00 90.06 158 ARG A O 1
ATOM 1254 N N . LEU A 1 159 ? 15.569 8.051 -13.094 1.00 84.81 159 LEU A N 1
ATOM 1255 C CA . LEU A 1 159 ? 14.622 6.967 -12.792 1.00 84.81 159 LEU A CA 1
ATOM 1256 C C . LEU A 1 159 ? 14.989 6.224 -11.505 1.00 84.81 159 LEU A C 1
ATOM 1258 O O . LEU A 1 159 ? 14.119 5.796 -10.761 1.00 84.81 159 LEU A O 1
ATOM 1262 N N . ASP A 1 160 ? 16.285 6.120 -11.224 1.00 90.31 160 ASP A N 1
ATOM 1263 C CA . ASP A 1 160 ? 16.853 5.587 -9.987 1.00 90.31 160 ASP A CA 1
ATOM 1264 C C . ASP A 1 160 ? 17.121 6.698 -8.952 1.00 90.31 160 ASP A C 1
ATOM 1266 O O . ASP A 1 160 ? 17.939 6.547 -8.048 1.00 90.31 160 ASP A O 1
ATOM 1270 N N . GLY A 1 161 ? 16.489 7.863 -9.105 1.00 91.38 161 GLY A N 1
ATOM 1271 C CA . GLY A 1 161 ? 16.737 9.024 -8.256 1.00 91.38 161 GLY A CA 1
ATOM 1272 C C . GLY A 1 161 ? 15.763 9.177 -7.094 1.00 91.38 161 GLY A C 1
ATOM 1273 O O . GLY A 1 161 ? 16.013 10.000 -6.211 1.00 91.38 161 GLY A O 1
ATOM 1274 N N . ILE A 1 162 ? 14.654 8.433 -7.077 1.00 93.06 162 ILE A N 1
ATOM 1275 C CA . ILE A 1 162 ? 13.553 8.671 -6.136 1.00 93.06 162 ILE A CA 1
ATOM 1276 C C . ILE A 1 162 ? 13.198 7.433 -5.305 1.00 93.06 162 ILE A C 1
ATOM 1278 O O . ILE A 1 162 ? 13.618 6.316 -5.615 1.00 93.06 162 ILE A O 1
ATOM 1282 N N . GLY A 1 163 ? 12.446 7.654 -4.223 1.00 93.25 163 GLY A N 1
ATOM 1283 C CA . GLY A 1 163 ? 11.858 6.587 -3.416 1.00 93.25 163 GLY A CA 1
ATOM 1284 C C . GLY A 1 163 ? 10.474 6.200 -3.943 1.00 93.25 163 GLY A C 1
ATOM 1285 O O . GLY A 1 163 ? 9.523 6.964 -3.777 1.00 93.25 163 GLY A O 1
ATOM 1286 N N . ASP A 1 164 ? 10.344 5.040 -4.586 1.00 93.38 164 ASP A N 1
ATOM 1287 C CA . ASP A 1 164 ? 9.148 4.650 -5.351 1.00 93.38 164 ASP A CA 1
ATOM 1288 C C . ASP A 1 164 ? 8.892 3.133 -5.352 1.00 93.38 164 ASP A C 1
ATOM 1290 O O . ASP A 1 164 ? 9.520 2.391 -4.606 1.00 93.38 164 ASP A O 1
ATOM 1294 N N . LEU A 1 165 ? 7.946 2.669 -6.179 1.00 94.38 165 LEU A N 1
ATOM 1295 C CA . LEU A 1 165 ? 7.639 1.248 -6.413 1.00 94.38 165 LEU A CA 1
ATOM 1296 C C . LEU A 1 165 ? 8.347 0.672 -7.660 1.00 94.38 165 LEU A C 1
ATOM 1298 O O . LEU A 1 165 ? 8.131 -0.484 -8.020 1.00 94.38 165 LEU A O 1
ATOM 1302 N N . GLY A 1 166 ? 9.165 1.482 -8.331 1.00 94.75 166 GLY A N 1
ATOM 1303 C CA . GLY A 1 166 ? 10.040 1.120 -9.440 1.00 94.75 166 GLY A CA 1
ATOM 1304 C C . GLY A 1 166 ? 11.424 0.751 -8.926 1.00 94.75 166 GLY A C 1
ATOM 1305 O O . GLY A 1 166 ? 11.556 -0.125 -8.073 1.00 94.75 166 GLY A O 1
ATOM 1306 N N . ALA A 1 167 ? 12.457 1.435 -9.410 1.00 95.31 167 ALA A N 1
ATOM 1307 C CA . ALA A 1 167 ? 13.838 1.163 -9.018 1.00 95.31 167 ALA A CA 1
ATOM 1308 C C . ALA A 1 167 ? 14.115 1.402 -7.520 1.00 95.31 167 ALA A C 1
ATOM 1310 O O . ALA A 1 167 ? 15.034 0.800 -6.961 1.00 95.31 167 ALA A O 1
ATOM 1311 N N . ASN A 1 168 ? 13.328 2.270 -6.871 1.00 96.19 168 ASN A N 1
ATOM 1312 C CA . ASN A 1 168 ? 13.523 2.737 -5.500 1.00 96.19 168 ASN A CA 1
ATOM 1313 C C . ASN A 1 168 ? 14.979 3.141 -5.210 1.00 96.19 168 ASN A C 1
ATOM 1315 O O . ASN A 1 168 ? 15.624 2.656 -4.278 1.00 96.19 168 ASN A O 1
ATOM 1319 N N . GLY A 1 169 ? 15.549 3.988 -6.065 1.00 94.81 169 GLY A N 1
ATOM 1320 C CA . GLY A 1 169 ? 16.966 4.330 -5.966 1.00 94.81 169 GLY A CA 1
ATOM 1321 C C . GLY A 1 169 ? 17.293 5.298 -4.822 1.00 94.81 169 GLY A C 1
ATOM 1322 O O . GLY A 1 169 ? 18.408 5.278 -4.303 1.00 94.81 169 GLY A O 1
ATOM 1323 N N . ASN A 1 170 ? 16.311 6.067 -4.334 1.00 93.75 170 ASN A N 1
ATOM 1324 C CA . ASN A 1 170 ? 16.406 6.769 -3.052 1.00 93.75 170 ASN A CA 1
ATOM 1325 C C . ASN A 1 170 ? 15.629 6.020 -1.963 1.00 93.75 170 ASN A C 1
ATOM 1327 O O . ASN A 1 170 ? 14.585 6.473 -1.490 1.00 93.75 170 ASN A O 1
ATOM 1331 N N . ASN A 1 171 ? 16.199 4.895 -1.531 1.00 93.56 171 ASN A N 1
ATOM 1332 C CA . ASN A 1 171 ? 15.660 3.992 -0.512 1.00 93.56 171 ASN A CA 1
ATOM 1333 C C . ASN A 1 171 ? 15.807 4.512 0.936 1.00 93.56 171 ASN A C 1
ATOM 1335 O O . ASN A 1 171 ? 16.068 3.770 1.889 1.00 93.56 171 ASN A O 1
ATOM 1339 N N . ARG A 1 172 ? 15.720 5.830 1.131 1.00 95.56 172 ARG A N 1
ATOM 1340 C CA . ARG A 1 172 ? 15.864 6.432 2.454 1.00 95.56 172 ARG A CA 1
ATOM 1341 C C . ARG A 1 172 ? 14.541 6.370 3.201 1.00 95.56 172 ARG A C 1
ATOM 1343 O O . ARG A 1 172 ? 13.573 7.008 2.799 1.00 95.56 172 ARG A O 1
ATOM 1350 N N . TRP A 1 173 ? 14.574 5.766 4.382 1.00 96.50 173 TRP A N 1
ATOM 1351 C CA . TRP A 1 173 ? 13.464 5.777 5.325 1.00 96.50 173 TRP A CA 1
ATOM 1352 C C . TRP A 1 173 ? 12.973 7.188 5.685 1.00 96.50 173 TRP A C 1
ATOM 1354 O O . TRP A 1 173 ? 13.743 8.062 6.106 1.00 96.50 173 TRP A O 1
ATOM 1364 N N . ARG A 1 174 ? 11.663 7.393 5.556 1.00 96.00 174 ARG A N 1
ATOM 1365 C CA . ARG A 1 174 ? 10.929 8.641 5.811 1.00 96.00 174 ARG A CA 1
ATOM 1366 C C . ARG A 1 174 ? 9.637 8.332 6.544 1.00 96.00 174 ARG A C 1
ATOM 1368 O O . ARG A 1 174 ? 9.157 7.207 6.500 1.00 96.00 174 ARG A O 1
ATOM 1375 N N . TYR A 1 175 ? 9.066 9.341 7.193 1.00 96.06 175 TYR A N 1
ATOM 1376 C CA . TYR A 1 175 ? 7.785 9.213 7.875 1.00 96.06 175 TYR A CA 1
ATOM 1377 C C . TYR A 1 175 ? 6.805 10.307 7.457 1.00 96.06 175 TYR A C 1
ATOM 1379 O O . TYR A 1 175 ? 7.208 11.425 7.133 1.00 96.06 175 TYR A O 1
ATOM 1387 N N . ARG A 1 176 ? 5.514 9.986 7.524 1.00 96.19 176 ARG A N 1
ATOM 1388 C CA . ARG A 1 176 ? 4.398 10.916 7.344 1.00 96.19 176 ARG A CA 1
ATOM 1389 C C . ARG A 1 176 ? 3.331 10.606 8.380 1.00 96.19 176 ARG A C 1
ATOM 1391 O O . ARG A 1 176 ? 2.972 9.449 8.570 1.00 96.19 176 ARG A O 1
ATOM 1398 N N . PHE A 1 177 ? 2.819 11.649 9.021 1.00 97.12 177 PHE A N 1
ATOM 1399 C CA . PHE A 1 177 ? 1.629 11.547 9.854 1.00 97.12 177 PHE A CA 1
ATOM 1400 C C . PHE A 1 177 ? 0.400 11.948 9.037 1.00 97.12 177 PHE A C 1
ATOM 1402 O O . PHE A 1 177 ? 0.411 13.007 8.406 1.00 97.12 177 PHE A O 1
ATOM 1409 N N . ASN A 1 178 ? -0.640 11.119 9.056 1.00 96.00 178 ASN A N 1
ATOM 1410 C CA . ASN A 1 178 ? -1.917 11.377 8.404 1.00 96.00 178 ASN A CA 1
ATOM 1411 C C . ASN A 1 178 ? -3.047 11.358 9.436 1.00 96.00 178 ASN A C 1
ATOM 1413 O O . ASN A 1 178 ? -3.076 10.514 10.330 1.00 96.00 178 ASN A O 1
ATOM 1417 N N . LEU A 1 179 ? -3.994 12.279 9.273 1.00 97.56 179 LEU A N 1
ATOM 1418 C CA . LEU A 1 179 ? -5.238 12.314 10.030 1.00 97.56 179 LEU A C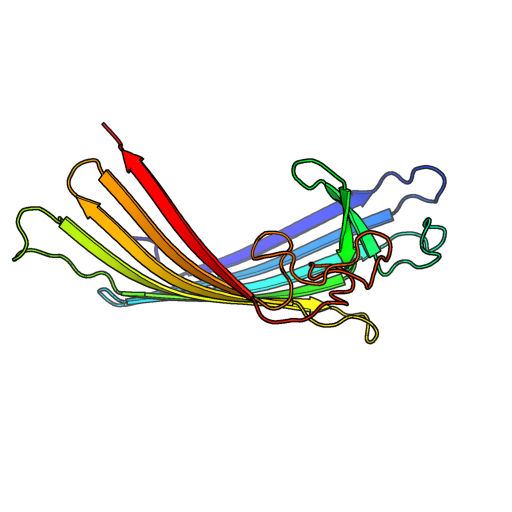A 1
ATOM 1419 C C . LEU A 1 179 ? -6.402 12.364 9.037 1.00 97.56 179 LEU A C 1
ATOM 1421 O O . LEU A 1 179 ? -6.480 13.293 8.232 1.00 97.56 179 LEU A O 1
ATOM 1425 N N . ASN A 1 180 ? -7.292 11.376 9.085 1.00 96.88 180 ASN A N 1
ATOM 1426 C CA . ASN A 1 180 ? -8.504 11.328 8.270 1.00 96.88 180 ASN A CA 1
ATOM 1427 C C . ASN A 1 180 ? -9.738 11.507 9.163 1.00 96.88 180 ASN A C 1
ATOM 1429 O O . ASN A 1 180 ? -9.806 10.922 10.241 1.00 96.88 180 ASN A O 1
ATOM 1433 N N . LEU A 1 181 ? -10.693 12.327 8.722 1.00 97.12 181 LEU A N 1
ATOM 1434 C CA . LEU A 1 181 ? -11.905 12.666 9.465 1.00 97.12 181 LEU A CA 1
ATOM 1435 C C . LEU A 1 181 ? -13.124 12.348 8.596 1.00 97.12 181 LEU A C 1
ATOM 1437 O O . LEU A 1 181 ? -13.340 13.001 7.575 1.00 97.12 181 LEU A O 1
ATOM 1441 N N . GLY A 1 182 ? -13.926 11.372 9.012 1.00 96.81 182 GLY A N 1
ATOM 1442 C CA . GLY A 1 182 ? -15.197 11.024 8.386 1.00 96.81 182 GLY A CA 1
ATOM 1443 C C . GLY A 1 182 ? -16.362 11.212 9.352 1.00 96.81 182 GLY A C 1
ATOM 1444 O O . GLY A 1 182 ? -16.251 10.890 10.534 1.00 96.81 182 GLY A O 1
ATOM 1445 N N . TYR A 1 183 ? -17.487 11.710 8.843 1.00 96.12 183 TYR A N 1
ATOM 1446 C CA . TYR A 1 183 ? -18.747 11.781 9.578 1.00 96.12 183 TYR A CA 1
ATOM 1447 C C . TYR A 1 183 ? -19.868 11.163 8.747 1.00 96.12 183 TYR A C 1
ATOM 1449 O O . TYR A 1 183 ? -20.057 11.531 7.587 1.00 96.12 183 TYR A O 1
ATOM 1457 N N . TYR A 1 184 ? -20.602 10.237 9.352 1.00 93.38 184 TYR A N 1
ATOM 1458 C CA . TYR A 1 184 ? -21.714 9.512 8.751 1.00 93.38 184 TYR A CA 1
ATOM 1459 C C . TYR A 1 184 ? -22.984 9.808 9.556 1.00 93.38 184 TYR A C 1
ATOM 1461 O O . TYR A 1 184 ? -22.972 9.715 10.785 1.00 93.38 184 TYR A O 1
ATOM 1469 N N . PHE A 1 185 ? -24.049 10.202 8.853 1.00 91.25 185 PHE A N 1
ATOM 1470 C CA . PHE A 1 185 ? -25.356 10.571 9.406 1.00 91.25 185 PHE A CA 1
ATOM 1471 C C . PHE A 1 185 ? -26.422 9.517 9.103 1.00 91.25 185 PHE A C 1
ATOM 1473 O O . PHE A 1 185 ? -26.282 8.811 8.077 1.00 91.25 185 PHE A O 1
#